Protein AF-A0A6M5Z3I3-F1 (afdb_monomer_lite)

Foldseek 3Di:
DADDLDDPDLLLLQVQLQLQVLQLDDQVCSQVSCQDCQWSNRRQKGWDFWWDDPFWTWTKIDRPPDLAIEIHIEDGNDFLLDPVVVVCCLVVQVLQLDWDFLPFPVVQLVRWIFRPVLVVVLVSLQPTAGPPPRHHPLRSCLVRHPLDQNSYEQEHAQCSLLNSLSVLRVSCRVRVVVVVHQLSSYQYAYYLYAFGTAPSSLASSCVRSVQNARYEAEPQALRNLPPALVSLVCVLVHDPPADHDDPVVNVSSVVSSVSCVVSVGHGDHRGPYDYDYDDADRPDHPSSRNSCRRDSVSSNVSSVTD

Secondary structure (DSSP, 8-state):
----SSS--HHHHHHHHHHHHHTTS-GGGHHHHHT-TTSTTTT--EEEEEEE-SS-EEEEEE-TT-S-EEEEE---SS-TTSHHHHHHHHHHGGGGGSEEE-SS-TTTSTT-EEEHHHHHHHHHHHT-B-TTT--BHHHHHHHH----TT-EEEEEETHHHHHHHHHHHHHIIIIITTTT--GGGEEEEEESPPP-EEHHHHHHHHHHTTT---EEEETT-SGGGTT-HHHHHHHHTTTTTSSPPPHHHHHHHHHHHHHHHHTT--EE-SS--EEEPP---TTS-HHHHHHHHH-HHHHHHHTT--

Structure (mmCIF, N/CA/C/O backbone):
data_AF-A0A6M5Z3I3-F1
#
_entry.id   AF-A0A6M5Z3I3-F1
#
loop_
_atom_site.group_PDB
_atom_site.id
_atom_site.type_symbol
_atom_site.label_atom_id
_atom_site.label_alt_id
_atom_site.label_comp_id
_atom_site.label_asym_id
_atom_site.label_entity_id
_atom_site.label_seq_id
_atom_site.pdbx_PDB_ins_code
_atom_site.Cartn_x
_atom_site.Cartn_y
_atom_site.Cartn_z
_atom_site.occupancy
_atom_site.B_iso_or_equiv
_atom_site.auth_seq_id
_atom_site.auth_comp_id
_atom_site.auth_asym_id
_atom_site.auth_atom_id
_atom_site.pdbx_PDB_model_num
ATOM 1 N N . MET A 1 1 ? -18.128 -13.547 5.418 1.00 63.28 1 MET A N 1
ATOM 2 C CA . MET A 1 1 ? -16.828 -14.179 5.745 1.00 63.28 1 MET A CA 1
ATOM 3 C C . MET A 1 1 ? -15.915 -13.080 6.276 1.00 63.28 1 MET A C 1
ATOM 5 O O . MET A 1 1 ? -16.314 -11.927 6.205 1.00 63.28 1 MET A O 1
ATOM 9 N N . LYS A 1 2 ? -14.780 -13.404 6.899 1.00 75.38 2 LYS A N 1
ATOM 10 C CA . LYS A 1 2 ? -13.860 -12.398 7.453 1.00 75.38 2 LYS A CA 1
ATOM 11 C C . LYS A 1 2 ? -12.423 -12.746 7.086 1.00 75.38 2 LYS A C 1
ATOM 13 O O . LYS A 1 2 ? -12.114 -13.935 6.975 1.00 75.38 2 LYS A O 1
ATOM 18 N N . PHE A 1 3 ? -11.574 -11.733 6.940 1.00 77.44 3 PHE A N 1
ATOM 19 C CA . PHE A 1 3 ? -10.128 -11.912 6.843 1.00 77.44 3 PHE A CA 1
ATOM 20 C C . PHE A 1 3 ? -9.648 -12.670 8.085 1.00 77.44 3 PHE A C 1
ATOM 22 O O . PHE A 1 3 ? -10.075 -12.364 9.203 1.00 77.44 3 PHE A O 1
ATOM 29 N N . GLN A 1 4 ? -8.820 -13.691 7.881 1.00 70.62 4 GLN A N 1
ATOM 30 C CA . GLN A 1 4 ? -8.263 -14.504 8.960 1.00 70.62 4 GLN A CA 1
ATOM 31 C C . GLN A 1 4 ? -6.821 -14.079 9.210 1.00 70.62 4 GLN A C 1
ATOM 33 O O . GLN A 1 4 ? -6.091 -13.794 8.268 1.00 70.62 4 GLN A O 1
ATOM 38 N N . ALA A 1 5 ? -6.407 -14.079 10.476 1.00 57.50 5 ALA A N 1
ATOM 39 C CA . ALA A 1 5 ? -5.035 -13.758 10.863 1.00 57.50 5 ALA A CA 1
ATOM 40 C C . ALA A 1 5 ? -4.025 -14.862 10.489 1.00 57.50 5 ALA A C 1
ATOM 42 O O . ALA A 1 5 ? -2.825 -14.631 10.552 1.00 57.50 5 ALA A O 1
ATOM 43 N N . VAL A 1 6 ? -4.494 -16.057 10.103 1.00 54.41 6 VAL A N 1
ATOM 44 C CA . VAL A 1 6 ? -3.646 -17.214 9.787 1.00 54.41 6 VAL A CA 1
ATOM 45 C C . VAL A 1 6 ? -4.020 -17.782 8.421 1.00 54.41 6 VAL A C 1
ATOM 47 O O . VAL A 1 6 ? -5.180 -18.119 8.184 1.00 54.41 6 VAL A O 1
ATOM 50 N N . GLY A 1 7 ? -3.010 -17.928 7.559 1.00 54.56 7 GLY A N 1
ATOM 51 C CA . GLY A 1 7 ? -3.129 -18.481 6.210 1.00 54.56 7 GLY A CA 1
ATOM 52 C C . GLY A 1 7 ? -3.545 -17.441 5.169 1.00 54.56 7 GLY A C 1
ATOM 53 O O . GLY A 1 7 ? -4.571 -16.776 5.304 1.00 54.56 7 GLY A O 1
ATOM 54 N N . ALA A 1 8 ? -2.763 -17.320 4.095 1.00 58.47 8 ALA A N 1
ATOM 55 C CA . ALA A 1 8 ? -3.119 -16.548 2.906 1.00 58.47 8 ALA A CA 1
ATOM 56 C C . ALA A 1 8 ? -4.169 -17.308 2.078 1.00 58.47 8 ALA A C 1
ATOM 58 O O . ALA A 1 8 ? -3.879 -17.822 1.003 1.00 58.47 8 ALA A O 1
ATOM 59 N N . GLY A 1 9 ? -5.374 -17.458 2.628 1.00 68.19 9 GLY A N 1
ATOM 60 C CA . GLY A 1 9 ? -6.482 -18.082 1.911 1.00 68.19 9 GLY A CA 1
ATOM 61 C C . GLY A 1 9 ? -6.994 -17.195 0.776 1.00 68.19 9 GLY A C 1
ATOM 62 O O . GLY A 1 9 ? -6.858 -15.969 0.831 1.00 68.19 9 GLY A O 1
ATOM 63 N N . ASP A 1 10 ? -7.654 -17.816 -0.201 1.00 81.00 10 ASP A N 1
ATOM 64 C CA . ASP A 1 10 ? -8.228 -17.154 -1.382 1.00 81.00 10 ASP A CA 1
ATOM 65 C C . ASP A 1 10 ? -9.082 -15.930 -1.018 1.00 81.00 10 ASP A C 1
ATOM 67 O O . ASP A 1 10 ? -9.013 -14.910 -1.692 1.00 81.00 10 ASP A O 1
ATOM 71 N N . TYR A 1 11 ? -9.800 -15.968 0.113 1.00 89.19 11 TYR A N 1
ATOM 72 C CA . TYR A 1 11 ? -10.598 -14.835 0.595 1.00 89.19 11 TYR A CA 1
ATOM 73 C C . TYR A 1 11 ? -9.768 -13.566 0.836 1.00 89.19 11 TYR A C 1
ATOM 75 O O . TYR A 1 11 ? -10.186 -12.480 0.439 1.00 89.19 11 TYR A O 1
ATOM 83 N N . THR A 1 12 ? -8.607 -13.680 1.492 1.00 92.31 12 THR A N 1
ATOM 84 C CA . THR A 1 12 ? -7.765 -12.517 1.820 1.00 92.31 12 THR A CA 1
ATOM 85 C C . THR A 1 12 ? -7.241 -11.864 0.549 1.00 92.31 12 THR A C 1
ATOM 87 O O . THR A 1 12 ? -7.288 -10.642 0.434 1.00 92.31 12 THR A O 1
ATOM 90 N N . LYS A 1 13 ? -6.806 -12.674 -0.422 1.00 93.88 13 LYS A N 1
ATOM 91 C CA . LYS A 1 13 ? -6.345 -12.186 -1.723 1.00 93.88 13 LYS A CA 1
ATOM 92 C C . LYS A 1 13 ? -7.493 -11.570 -2.523 1.00 93.88 13 LYS A C 1
ATOM 94 O O . LYS A 1 13 ? -7.413 -10.408 -2.904 1.00 93.88 13 LYS A O 1
ATOM 99 N N . GLN A 1 14 ? -8.593 -12.303 -2.696 1.00 95.12 14 GLN A N 1
ATOM 100 C CA . GLN A 1 14 ? -9.730 -11.878 -3.512 1.00 95.12 14 GLN A CA 1
ATOM 101 C C . GLN A 1 14 ? -10.412 -10.627 -2.958 1.00 95.12 14 GLN A C 1
ATOM 103 O O . GLN A 1 14 ? -10.531 -9.618 -3.653 1.00 95.12 14 GLN A O 1
ATOM 108 N N . VAL A 1 15 ? -10.849 -10.664 -1.696 1.00 95.94 15 VAL A N 1
ATOM 109 C CA . VAL A 1 15 ? -11.576 -9.543 -1.086 1.00 95.94 15 VAL A CA 1
ATOM 110 C C . VAL A 1 15 ? -10.632 -8.397 -0.752 1.00 95.94 15 VAL A C 1
ATOM 112 O O . VAL A 1 15 ? -11.003 -7.245 -0.954 1.00 95.94 15 VAL A O 1
ATOM 115 N N . GLY A 1 16 ? -9.413 -8.685 -0.286 1.00 96.44 16 GLY A N 1
ATOM 116 C CA . GLY A 1 16 ? -8.412 -7.654 -0.003 1.00 96.44 16 GLY A CA 1
ATOM 117 C C . GLY A 1 16 ? -8.076 -6.851 -1.251 1.00 96.44 16 GLY A C 1
ATOM 118 O O . GLY A 1 16 ? -8.206 -5.629 -1.230 1.00 96.44 16 GLY A O 1
ATOM 119 N N . MET A 1 17 ? -7.752 -7.534 -2.353 1.00 97.25 17 MET A N 1
ATOM 120 C CA . MET A 1 17 ? -7.420 -6.866 -3.609 1.00 97.25 17 MET A CA 1
ATOM 121 C C . MET A 1 17 ? -8.627 -6.125 -4.187 1.00 97.25 17 MET A C 1
ATOM 123 O O . MET A 1 17 ? -8.487 -4.987 -4.617 1.00 97.25 17 MET A O 1
ATOM 127 N N . THR A 1 18 ? -9.831 -6.709 -4.124 1.00 97.69 18 THR A N 1
ATOM 128 C CA . THR A 1 18 ? -11.071 -6.024 -4.538 1.00 97.69 18 THR A CA 1
ATOM 129 C C . THR A 1 18 ? -11.258 -4.713 -3.778 1.00 97.69 18 THR A C 1
ATOM 131 O O . THR A 1 18 ? -11.496 -3.671 -4.382 1.00 97.69 18 THR A O 1
ATOM 134 N N . LEU A 1 19 ? -11.139 -4.730 -2.447 1.00 98.00 19 LEU A N 1
ATOM 135 C CA . LEU A 1 19 ? -11.320 -3.530 -1.630 1.00 98.00 19 LEU A CA 1
ATOM 136 C C . LEU A 1 19 ? -10.199 -2.506 -1.869 1.00 98.00 19 LEU A C 1
ATOM 138 O O . LEU A 1 19 ? -10.484 -1.310 -1.961 1.00 98.00 19 LEU A O 1
ATOM 142 N N . ALA A 1 20 ? -8.953 -2.954 -2.033 1.00 98.00 20 ALA A N 1
ATOM 143 C CA . ALA A 1 20 ? -7.846 -2.089 -2.429 1.00 98.00 20 ALA A CA 1
ATOM 144 C C . ALA A 1 20 ? -8.099 -1.438 -3.801 1.00 98.00 20 ALA A C 1
ATOM 146 O O . ALA A 1 20 ? -7.897 -0.236 -3.956 1.00 98.00 20 ALA A O 1
ATOM 147 N N . TYR A 1 21 ? -8.616 -2.191 -4.774 1.00 96.81 21 TYR A N 1
ATOM 148 C CA . TYR A 1 21 ? -8.899 -1.689 -6.117 1.00 96.81 21 TYR A CA 1
ATOM 149 C C . TYR A 1 21 ? -10.096 -0.724 -6.152 1.00 96.81 21 TYR A C 1
ATOM 151 O O . TYR A 1 21 ? -10.055 0.300 -6.829 1.00 96.81 21 TYR A O 1
ATOM 159 N N . ILE A 1 22 ? -11.128 -0.950 -5.330 1.00 97.56 22 ILE A N 1
ATOM 160 C CA . ILE A 1 22 ? -12.241 0.002 -5.162 1.00 97.56 22 ILE A CA 1
ATOM 161 C C . ILE A 1 22 ? -11.748 1.381 -4.693 1.00 97.56 22 ILE A C 1
ATOM 163 O O . ILE A 1 22 ? -12.390 2.386 -4.997 1.00 97.56 22 ILE A O 1
ATOM 167 N N . ALA A 1 23 ? -10.601 1.470 -4.007 1.00 97.25 23 ALA A N 1
ATOM 168 C CA . ALA A 1 23 ? -10.041 2.753 -3.583 1.00 97.25 23 ALA A CA 1
ATOM 169 C C . ALA A 1 23 ? -9.618 3.650 -4.761 1.00 97.25 23 ALA A C 1
ATOM 171 O O . ALA A 1 23 ? -9.475 4.852 -4.557 1.00 97.25 23 ALA A O 1
ATOM 172 N N . TYR A 1 24 ? -9.459 3.107 -5.974 1.00 95.56 24 TYR A N 1
ATOM 173 C CA . TYR A 1 24 ? -9.209 3.878 -7.200 1.00 95.56 24 TYR A CA 1
ATOM 174 C C . TYR A 1 24 ? -10.470 4.496 -7.804 1.00 95.56 24 TYR A C 1
ATOM 176 O O . TYR A 1 24 ? -10.366 5.397 -8.633 1.00 95.56 24 TYR A O 1
ATOM 184 N N . ALA A 1 25 ? -11.661 4.047 -7.399 1.00 95.62 25 ALA A N 1
ATOM 185 C CA . ALA A 1 25 ? -12.897 4.630 -7.889 1.00 95.62 25 ALA A CA 1
ATOM 186 C C . ALA A 1 25 ? -13.028 6.088 -7.437 1.00 95.62 25 ALA A C 1
ATOM 188 O O . ALA A 1 25 ? -12.623 6.460 -6.335 1.00 95.62 25 ALA A O 1
ATOM 189 N N . GLU A 1 26 ? -13.683 6.898 -8.265 1.00 95.38 26 GLU A N 1
ATOM 190 C CA . GLU A 1 26 ? -14.124 8.231 -7.863 1.00 95.38 26 GLU A CA 1
ATOM 191 C C . GLU A 1 26 ? -14.880 8.186 -6.517 1.00 95.38 26 GLU A C 1
ATOM 193 O O . GLU A 1 26 ? -15.692 7.268 -6.319 1.00 95.38 26 GLU A O 1
ATOM 198 N N . PRO A 1 27 ? -14.690 9.171 -5.615 1.00 95.88 27 PRO A N 1
ATOM 199 C CA . PRO A 1 27 ? -15.263 9.168 -4.266 1.00 95.88 27 PRO A CA 1
ATOM 200 C C . PRO A 1 27 ? -16.761 8.820 -4.224 1.00 95.88 27 PRO A C 1
ATOM 202 O O . PRO A 1 27 ? -17.212 7.997 -3.424 1.00 95.88 27 PRO A O 1
ATOM 205 N N . GLN A 1 28 ? -17.543 9.410 -5.133 1.00 95.88 28 GLN A N 1
ATOM 206 C CA . GLN A 1 28 ? -18.990 9.211 -5.254 1.00 95.88 28 GLN A CA 1
ATOM 207 C C . GLN A 1 28 ? -19.395 7.790 -5.677 1.00 95.88 28 GLN A C 1
ATOM 209 O O . GLN A 1 28 ? -20.519 7.368 -5.405 1.00 95.88 28 GLN A O 1
ATOM 214 N N . ASN A 1 29 ? -18.495 7.045 -6.321 1.00 97.56 29 ASN A N 1
ATOM 215 C CA . ASN A 1 29 ? -18.760 5.706 -6.841 1.00 97.56 29 ASN A CA 1
ATOM 216 C C . ASN A 1 29 ? -18.402 4.602 -5.838 1.00 97.56 29 ASN A C 1
ATOM 218 O O . ASN A 1 29 ? -18.933 3.498 -5.957 1.00 97.56 29 ASN A O 1
ATOM 222 N N . ILE A 1 30 ? -17.578 4.882 -4.820 1.00 97.88 30 ILE A N 1
ATOM 223 C CA . ILE A 1 30 ? -17.167 3.894 -3.805 1.00 97.88 30 ILE A CA 1
ATOM 224 C C . ILE A 1 30 ? -18.370 3.154 -3.180 1.00 97.88 30 ILE A C 1
ATOM 226 O O . ILE A 1 30 ? -18.338 1.923 -3.135 1.00 97.88 30 ILE A O 1
ATOM 230 N N . PRO A 1 31 ? -19.470 3.809 -2.744 1.00 97.62 31 PRO A N 1
ATOM 231 C CA . PRO A 1 31 ? -20.619 3.091 -2.180 1.00 97.62 31 PRO A CA 1
ATOM 232 C C . PRO A 1 31 ? -21.282 2.115 -3.162 1.00 97.62 31 PRO A C 1
ATOM 234 O O . PRO A 1 31 ? -21.729 1.039 -2.759 1.00 97.62 31 PRO A O 1
ATOM 237 N N . VAL A 1 32 ? -21.345 2.481 -4.446 1.00 97.31 32 VAL A N 1
ATOM 238 C CA . VAL A 1 32 ? -21.908 1.627 -5.503 1.00 97.31 32 VAL A CA 1
ATOM 239 C C . VAL A 1 32 ? -21.009 0.412 -5.711 1.00 97.31 32 VAL A C 1
ATOM 241 O O . VAL A 1 32 ? -21.499 -0.712 -5.684 1.00 97.31 32 VAL A O 1
ATOM 244 N N . GLN A 1 33 ? -19.695 0.620 -5.802 1.00 97.25 33 GLN A N 1
ATOM 245 C CA . GLN A 1 33 ? -18.715 -0.457 -5.961 1.00 97.25 33 GLN A CA 1
ATOM 246 C C . GLN A 1 33 ? -18.733 -1.430 -4.764 1.00 97.25 33 GLN A C 1
ATOM 248 O O . GLN A 1 33 ? -18.805 -2.641 -4.949 1.00 97.25 33 GLN A O 1
ATOM 253 N N . LEU A 1 34 ? -18.778 -0.924 -3.523 1.00 97.75 34 LEU A N 1
ATOM 254 C CA . LEU A 1 34 ? -18.851 -1.755 -2.306 1.00 97.75 34 LEU A CA 1
ATOM 255 C C . LEU A 1 34 ? -20.139 -2.590 -2.200 1.00 97.75 34 LEU A C 1
ATOM 257 O O . LEU A 1 34 ? -20.161 -3.616 -1.515 1.00 97.75 34 LEU A O 1
ATOM 261 N N . SER A 1 35 ? -21.220 -2.138 -2.840 1.00 96.25 35 SER A N 1
ATOM 262 C CA . SER A 1 35 ? -22.516 -2.827 -2.854 1.00 96.25 35 SER A CA 1
ATOM 263 C C . SER A 1 35 ? -22.728 -3.701 -4.090 1.00 96.25 35 SER A C 1
ATOM 265 O O . SER A 1 35 ? -23.762 -4.365 -4.185 1.00 96.25 35 SER A O 1
ATOM 267 N N . TYR A 1 36 ? -21.755 -3.760 -5.003 1.00 96.44 36 TYR A N 1
ATOM 268 C CA . TYR A 1 36 ? -21.863 -4.559 -6.213 1.00 96.44 36 TYR A CA 1
ATOM 269 C C . TYR A 1 36 ? -21.775 -6.062 -5.881 1.00 96.44 36 TYR A C 1
ATOM 271 O O . TYR A 1 36 ? -20.764 -6.520 -5.342 1.00 96.44 36 TYR A O 1
ATOM 279 N N . PRO A 1 37 ? -22.828 -6.857 -6.165 1.00 94.62 37 PRO A N 1
ATOM 280 C CA . PRO A 1 37 ? -22.934 -8.234 -5.679 1.00 94.62 37 PRO A CA 1
ATOM 281 C C . PRO A 1 37 ? -22.008 -9.216 -6.400 1.00 94.62 37 PRO A C 1
ATOM 283 O O . PRO A 1 37 ? -21.831 -10.331 -5.916 1.00 94.62 37 PRO A O 1
ATOM 286 N N . HIS A 1 38 ? -21.453 -8.826 -7.549 1.00 93.19 38 HIS A N 1
ATOM 287 C CA . HIS A 1 38 ? -20.623 -9.706 -8.366 1.00 93.19 38 HIS A CA 1
ATOM 288 C C . HIS A 1 38 ? -19.141 -9.653 -8.024 1.00 93.19 38 HIS A C 1
ATOM 290 O O . HIS A 1 38 ? -18.449 -10.576 -8.417 1.00 93.19 38 HIS A O 1
ATOM 296 N N . TYR A 1 39 ? -18.673 -8.653 -7.273 1.00 94.56 39 TYR A N 1
ATOM 297 C CA . TYR A 1 39 ? -17.303 -8.643 -6.762 1.00 94.56 39 TYR A CA 1
ATOM 298 C C . TYR A 1 39 ? -17.099 -9.682 -5.662 1.00 94.56 39 TYR A C 1
ATOM 300 O O . TYR A 1 39 ? -18.053 -10.099 -5.003 1.00 94.56 39 TYR A O 1
ATOM 308 N N . ALA A 1 40 ? -15.841 -10.029 -5.375 1.00 91.88 40 ALA A N 1
ATOM 309 C CA . ALA A 1 40 ? -15.498 -10.993 -4.324 1.00 91.88 40 ALA A CA 1
ATOM 310 C C . ALA A 1 40 ? -16.060 -10.632 -2.930 1.00 91.88 40 ALA A C 1
ATOM 312 O O . ALA A 1 40 ? -16.315 -11.511 -2.108 1.00 91.88 40 ALA A O 1
ATOM 313 N N . GLY A 1 41 ? -16.310 -9.344 -2.659 1.00 87.19 41 GLY A N 1
ATOM 314 C CA . GLY A 1 41 ? -16.966 -8.876 -1.430 1.00 87.19 41 GLY A CA 1
ATOM 315 C C . GLY A 1 41 ? -18.481 -9.142 -1.357 1.00 87.19 41 GLY A C 1
ATOM 316 O O . GLY A 1 41 ? -19.100 -8.851 -0.330 1.00 87.19 41 GLY A O 1
ATOM 317 N N . GLY A 1 42 ? -19.100 -9.647 -2.430 1.00 90.81 42 GLY A N 1
ATOM 318 C CA . GLY A 1 42 ? -20.513 -10.033 -2.502 1.00 90.81 42 GLY A CA 1
ATOM 319 C C . GLY A 1 42 ? -21.505 -8.901 -2.219 1.00 90.81 42 GLY A C 1
ATOM 320 O O . GLY A 1 42 ? -22.603 -9.155 -1.724 1.00 90.81 42 GLY A O 1
ATOM 321 N N . GLY A 1 43 ? -21.111 -7.642 -2.435 1.00 92.00 43 GLY A N 1
ATOM 322 C CA . GLY A 1 43 ? -21.923 -6.466 -2.109 1.00 92.00 43 GLY A CA 1
ATOM 323 C C . GLY A 1 43 ? -22.206 -6.277 -0.611 1.00 92.00 43 GLY A C 1
ATOM 324 O O . GLY A 1 43 ? -23.160 -5.584 -0.236 1.00 92.00 43 GLY A O 1
ATOM 325 N N . ALA A 1 44 ? -21.428 -6.915 0.270 1.00 93.56 44 ALA A N 1
ATOM 326 C CA . ALA A 1 44 ? -21.698 -6.956 1.707 1.00 93.56 44 ALA A CA 1
ATOM 327 C C . ALA A 1 44 ? -21.165 -5.733 2.476 1.00 93.56 44 ALA A C 1
ATOM 329 O O . ALA A 1 44 ? -21.630 -5.449 3.582 1.00 93.56 44 ALA A O 1
ATOM 330 N N . TYR A 1 45 ? -20.214 -4.996 1.902 1.00 96.88 45 TYR A N 1
ATOM 331 C CA . TYR A 1 45 ? -19.526 -3.899 2.576 1.00 96.88 45 TYR A CA 1
ATOM 332 C C . TYR A 1 45 ? -20.298 -2.580 2.460 1.00 96.88 45 TYR A C 1
ATOM 334 O O . TYR A 1 45 ? -20.999 -2.308 1.483 1.00 96.88 45 TYR A O 1
ATOM 342 N N . ARG A 1 46 ? -20.209 -1.744 3.495 1.00 97.31 46 ARG A N 1
ATOM 343 C CA . ARG A 1 46 ? -20.821 -0.410 3.540 1.00 97.31 46 ARG A CA 1
ATOM 344 C C . ARG A 1 46 ? -19.768 0.626 3.888 1.00 97.31 46 ARG A C 1
ATOM 346 O O . ARG A 1 46 ? -18.990 0.411 4.814 1.00 97.31 46 ARG A O 1
ATOM 353 N N . LEU A 1 47 ? -19.778 1.748 3.171 1.00 98.25 47 LEU A N 1
ATOM 354 C CA . LEU A 1 47 ? -18.915 2.895 3.444 1.00 98.25 47 LEU A CA 1
ATOM 355 C C . LEU A 1 47 ? -19.284 3.540 4.787 1.00 98.25 47 LEU A C 1
ATOM 357 O O . LEU A 1 47 ? -20.452 3.855 5.034 1.00 98.25 47 LEU A O 1
ATOM 361 N N . ARG A 1 48 ? -18.291 3.770 5.646 1.00 98.12 48 ARG A N 1
ATOM 362 C CA . ARG A 1 48 ? -18.479 4.340 6.988 1.00 98.12 48 ARG A CA 1
ATOM 363 C C . ARG A 1 48 ? -17.650 5.595 7.235 1.00 98.12 48 ARG A C 1
ATOM 365 O O . ARG A 1 48 ? -18.127 6.454 7.964 1.00 98.12 48 ARG A O 1
ATOM 372 N N . TRP A 1 49 ? -16.526 5.742 6.547 1.00 98.56 49 TRP A N 1
ATOM 373 C CA . TRP A 1 49 ? -15.675 6.931 6.566 1.00 98.56 49 TRP A CA 1
ATOM 374 C C . TRP A 1 49 ? -15.036 7.098 5.184 1.00 98.56 49 TRP A C 1
ATOM 376 O O . TRP A 1 49 ? -14.711 6.093 4.549 1.00 98.56 49 TRP A O 1
ATOM 386 N N . LEU A 1 50 ? -14.893 8.325 4.698 1.00 98.50 50 LEU A N 1
ATOM 387 C CA . LEU A 1 50 ? -14.247 8.641 3.424 1.00 98.50 50 LEU A CA 1
ATOM 388 C C . LEU A 1 50 ? -13.505 9.961 3.547 1.00 98.50 50 LEU A C 1
ATOM 390 O O . LEU A 1 50 ? -14.141 10.995 3.740 1.00 98.50 50 LEU A O 1
ATOM 394 N N . GLY A 1 51 ? -12.196 9.921 3.352 1.00 97.94 51 GLY A N 1
ATOM 395 C CA . GLY A 1 51 ? -11.348 11.094 3.278 1.00 97.94 51 GLY A CA 1
ATOM 396 C C . GLY A 1 51 ? -10.668 11.193 1.913 1.00 97.94 51 GLY A C 1
ATOM 397 O O . GLY A 1 51 ? -10.304 10.184 1.302 1.00 97.94 51 GLY A O 1
ATOM 398 N N . VAL A 1 52 ? -10.527 12.424 1.4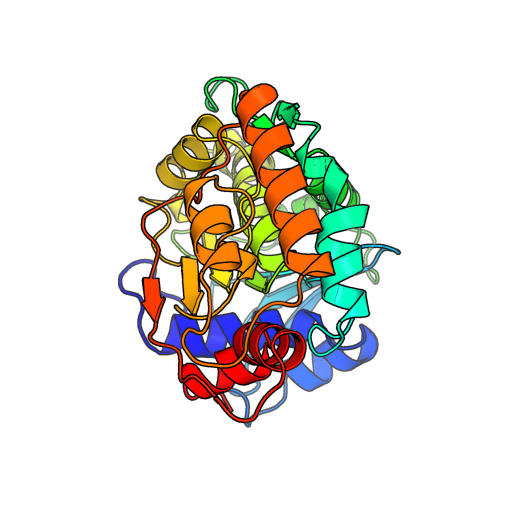28 1.00 96.12 52 VAL A N 1
ATOM 399 C CA . VAL A 1 52 ? -9.942 12.734 0.120 1.00 96.12 52 VAL A CA 1
ATOM 400 C C . VAL A 1 52 ? -9.121 14.011 0.244 1.00 96.12 52 VAL A C 1
ATOM 402 O O . VAL A 1 52 ? -9.602 15.011 0.776 1.00 96.12 52 VAL A O 1
ATOM 405 N N . THR A 1 53 ? -7.898 13.982 -0.266 1.00 91.62 53 THR A N 1
ATOM 406 C CA . THR A 1 53 ? -7.004 15.137 -0.414 1.00 91.62 53 THR A CA 1
ATOM 407 C C . THR A 1 53 ? -6.594 15.248 -1.886 1.00 91.62 53 THR A C 1
ATOM 409 O O . THR A 1 53 ? -7.048 14.479 -2.735 1.00 91.62 53 THR A O 1
ATOM 412 N N . ALA A 1 54 ? -5.736 16.214 -2.222 1.00 85.12 54 ALA A N 1
ATOM 413 C CA . ALA A 1 54 ? -5.189 16.303 -3.575 1.00 85.12 54 ALA A CA 1
ATOM 414 C C . ALA A 1 54 ? -4.302 15.091 -3.931 1.00 85.12 54 ALA A C 1
ATOM 416 O O . ALA A 1 54 ? -4.253 14.698 -5.094 1.00 85.12 54 ALA A O 1
ATOM 417 N N . GLY A 1 55 ? -3.619 14.502 -2.940 1.00 83.19 55 GLY A N 1
ATOM 418 C CA . GLY A 1 55 ? -2.686 13.389 -3.142 1.00 83.19 55 GLY A CA 1
ATOM 419 C C . GLY A 1 55 ? -3.298 12.012 -2.886 1.00 83.19 55 GLY A C 1
ATOM 420 O O . GLY A 1 55 ? -3.061 11.075 -3.649 1.00 83.19 55 GLY A O 1
ATOM 421 N N . ASN A 1 56 ? -4.131 11.878 -1.852 1.00 92.00 56 ASN A N 1
ATOM 422 C CA . ASN A 1 56 ? -4.567 10.584 -1.336 1.00 92.00 56 ASN A CA 1
ATOM 423 C C . ASN A 1 56 ? -6.088 10.461 -1.226 1.00 92.00 56 ASN A C 1
ATOM 425 O O . ASN A 1 56 ? -6.830 11.429 -1.066 1.00 92.00 56 ASN A O 1
ATOM 429 N N . GLN A 1 57 ? -6.548 9.214 -1.271 1.00 96.88 57 GLN A N 1
ATOM 430 C CA . GLN A 1 57 ? -7.928 8.841 -1.004 1.00 96.88 57 GLN A CA 1
ATOM 431 C C . GLN A 1 57 ? -7.936 7.611 -0.104 1.00 96.88 57 GLN A C 1
ATOM 433 O O . GLN A 1 57 ? -7.281 6.609 -0.400 1.00 96.88 57 GLN A O 1
ATOM 438 N N . VAL A 1 58 ? -8.694 7.694 0.986 1.00 98.44 58 VAL A N 1
ATOM 439 C CA . VAL A 1 58 ? -8.829 6.616 1.962 1.00 98.44 58 VAL A CA 1
ATOM 440 C C . VAL A 1 58 ? -10.297 6.439 2.295 1.00 98.44 58 VAL A C 1
ATOM 442 O O . VAL A 1 58 ? -11.020 7.407 2.530 1.00 98.44 58 VAL A O 1
ATOM 445 N N . TYR A 1 59 ? -10.750 5.194 2.361 1.00 98.69 59 TYR A N 1
ATOM 446 C CA . TYR A 1 59 ? -12.082 4.892 2.859 1.00 98.69 59 TYR A CA 1
ATOM 447 C C . TYR A 1 59 ? -12.040 3.822 3.942 1.00 98.69 59 TYR A C 1
ATOM 449 O O . TYR A 1 59 ? -11.175 2.948 3.951 1.00 98.69 59 TYR A O 1
ATOM 457 N N . VAL A 1 60 ? -13.014 3.879 4.849 1.00 98.75 60 VAL A N 1
ATOM 458 C CA . VAL A 1 60 ? -13.271 2.818 5.821 1.00 98.75 60 VAL A CA 1
ATOM 459 C C . VAL A 1 60 ? -14.618 2.192 5.530 1.00 98.75 60 VAL A C 1
ATOM 461 O O . VAL A 1 60 ? -15.635 2.885 5.409 1.00 98.75 60 VAL A O 1
ATOM 464 N N . CYS A 1 61 ? -14.640 0.868 5.437 1.00 98.25 61 CYS A N 1
ATOM 465 C CA . CYS A 1 61 ? -15.856 0.099 5.242 1.00 98.25 61 CYS A CA 1
ATOM 466 C C . CYS A 1 61 ? -15.988 -1.034 6.263 1.00 98.25 61 CYS A C 1
ATOM 468 O O . CYS A 1 61 ? -15.035 -1.417 6.941 1.00 98.25 61 CYS A O 1
ATOM 470 N N . GLN A 1 62 ? -17.205 -1.555 6.380 1.00 96.62 62 GLN A N 1
ATOM 471 C CA . GLN A 1 62 ? -17.525 -2.673 7.262 1.00 96.62 62 GLN A CA 1
ATOM 472 C C . GLN A 1 62 ? -18.625 -3.525 6.631 1.00 96.62 62 GLN A C 1
ATOM 474 O O . GLN A 1 62 ? -19.545 -2.984 6.010 1.00 96.62 62 GLN A O 1
ATOM 479 N N . GLN A 1 63 ? -18.576 -4.838 6.845 1.00 93.50 63 GLN A N 1
ATOM 480 C CA . GLN A 1 63 ? -19.740 -5.697 6.648 1.00 93.50 63 GLN A CA 1
ATOM 481 C C . GLN A 1 63 ? -20.659 -5.611 7.888 1.00 93.50 63 GLN A C 1
ATOM 483 O O . GLN A 1 63 ? -20.204 -5.901 8.997 1.00 93.50 63 GLN A O 1
ATOM 488 N N . PRO A 1 64 ? -21.952 -5.255 7.747 1.00 90.25 64 PRO A N 1
ATOM 489 C CA . PRO A 1 64 ? -22.879 -5.229 8.877 1.00 90.25 64 PRO A CA 1
ATOM 490 C C . PRO A 1 64 ? -22.949 -6.580 9.604 1.00 90.25 64 PRO A C 1
ATOM 492 O O . PRO A 1 64 ? -23.085 -7.628 8.973 1.00 90.25 64 PRO A O 1
ATOM 495 N N . GLY A 1 65 ? -22.864 -6.550 10.935 1.00 87.62 65 GLY A N 1
ATOM 496 C CA . GLY A 1 65 ? -22.895 -7.752 11.777 1.00 87.62 65 GLY A CA 1
ATOM 497 C C . GLY A 1 65 ? -21.572 -8.523 11.862 1.00 87.62 65 GLY A C 1
ATOM 498 O O . GLY A 1 65 ? -21.515 -9.528 12.566 1.00 87.62 65 GLY A O 1
ATOM 499 N N . VAL A 1 66 ? -20.511 -8.061 11.193 1.00 89.19 66 VAL A N 1
ATOM 500 C CA . VAL A 1 66 ? -19.155 -8.611 11.319 1.00 89.19 66 VAL A CA 1
ATOM 501 C C . VAL A 1 66 ? -18.277 -7.596 12.049 1.00 89.19 66 VAL A C 1
ATOM 503 O O . VAL A 1 66 ? -18.165 -6.444 11.629 1.00 89.19 66 VAL A O 1
ATOM 506 N N . ASP A 1 67 ? -17.636 -8.024 13.138 1.00 89.69 67 ASP A N 1
ATOM 507 C CA . ASP A 1 67 ? -16.651 -7.219 13.876 1.00 89.69 67 ASP A CA 1
ATOM 508 C C . ASP A 1 67 ? -15.302 -7.202 13.137 1.00 89.69 67 ASP A C 1
ATOM 510 O O . ASP A 1 67 ? -14.305 -7.763 13.588 1.00 89.69 67 ASP A O 1
ATOM 514 N N . GLN A 1 68 ? -15.318 -6.656 11.920 1.00 93.88 68 GLN A N 1
ATOM 515 C CA . GLN A 1 68 ? -14.138 -6.440 11.099 1.00 93.88 68 GLN A CA 1
ATOM 516 C C . GLN A 1 68 ? -14.336 -5.228 10.191 1.00 93.88 68 GLN A C 1
ATOM 518 O O . GLN A 1 68 ? -15.286 -5.154 9.405 1.00 93.88 68 GLN A O 1
ATOM 523 N N . TRP A 1 69 ? -13.407 -4.295 10.309 1.00 97.88 69 TRP A N 1
ATOM 524 C CA . TRP A 1 69 ? -13.342 -3.041 9.582 1.00 97.88 69 TRP A CA 1
ATOM 525 C C . TRP A 1 69 ? -12.190 -3.088 8.592 1.00 97.88 69 TRP A C 1
ATOM 527 O O . TRP A 1 69 ? -11.185 -3.749 8.843 1.00 97.88 69 TRP A O 1
ATOM 537 N N . VAL A 1 70 ? -12.330 -2.387 7.473 1.00 98.56 70 VAL A N 1
ATOM 538 C CA . VAL A 1 70 ? -11.282 -2.303 6.452 1.00 98.56 70 VAL A CA 1
ATOM 539 C C . VAL A 1 70 ? -11.005 -0.842 6.154 1.00 98.56 70 VAL A C 1
ATOM 541 O O . VAL A 1 70 ? -11.917 -0.129 5.741 1.00 98.56 70 VAL A O 1
ATOM 544 N N . VAL A 1 71 ? -9.759 -0.423 6.356 1.00 98.81 71 VAL A N 1
ATOM 545 C CA . VAL A 1 71 ? -9.191 0.838 5.874 1.00 98.81 71 VAL A CA 1
ATOM 546 C C . VAL A 1 71 ? -8.519 0.532 4.543 1.00 98.81 71 VAL A C 1
ATOM 548 O O . VAL A 1 71 ? -7.571 -0.249 4.509 1.00 98.81 71 VAL A O 1
ATOM 551 N N . ALA A 1 72 ? -9.013 1.110 3.455 1.00 98.75 72 ALA A N 1
ATOM 552 C CA . ALA A 1 72 ? -8.465 0.918 2.119 1.00 98.75 72 ALA A CA 1
ATOM 553 C C . ALA A 1 72 ? -7.887 2.233 1.592 1.00 98.75 72 ALA A C 1
ATOM 555 O O . ALA A 1 72 ? -8.556 3.270 1.624 1.00 98.75 72 ALA A O 1
ATOM 556 N N . ILE A 1 73 ? -6.643 2.169 1.126 1.00 98.56 73 ILE A N 1
ATOM 557 C CA . ILE A 1 73 ? -5.842 3.314 0.692 1.00 98.56 73 ILE A CA 1
ATOM 558 C C . ILE A 1 73 ? -5.593 3.188 -0.810 1.00 98.56 73 ILE A C 1
ATOM 560 O O . ILE A 1 73 ? -5.126 2.151 -1.288 1.00 98.56 73 ILE A O 1
ATOM 564 N N . ARG A 1 74 ? -5.910 4.249 -1.555 1.00 95.94 74 ARG A N 1
ATOM 565 C CA . ARG A 1 74 ? -5.655 4.324 -2.997 1.00 95.94 74 ARG A CA 1
ATOM 566 C C . ARG A 1 74 ? -4.155 4.413 -3.278 1.00 95.94 74 ARG A C 1
ATOM 568 O O . ARG A 1 74 ? -3.434 5.086 -2.548 1.00 95.94 74 ARG A O 1
ATOM 575 N N . GLY A 1 75 ? -3.705 3.790 -4.366 1.00 86.94 75 GLY A N 1
ATOM 576 C CA . GLY A 1 75 ? -2.399 4.090 -4.951 1.00 86.94 75 GLY A CA 1
ATOM 577 C C . GLY A 1 75 ? -2.388 5.367 -5.800 1.00 86.94 75 GLY A C 1
ATOM 578 O O . GLY A 1 75 ? -3.230 6.258 -5.645 1.00 86.94 75 GLY A O 1
ATOM 579 N N . SER A 1 76 ? -1.420 5.450 -6.710 1.00 82.12 76 SER A N 1
ATOM 580 C CA . SER A 1 76 ? -1.277 6.567 -7.648 1.00 82.12 76 SER A CA 1
ATOM 581 C C . SER A 1 76 ? -2.505 6.698 -8.552 1.00 82.12 76 SER A C 1
ATOM 583 O O . SER A 1 76 ? -3.052 5.701 -9.009 1.00 82.12 76 SER A O 1
ATOM 585 N N . ALA A 1 77 ? -2.954 7.926 -8.823 1.00 73.44 77 ALA A N 1
ATOM 586 C CA . ALA A 1 77 ? -4.114 8.178 -9.689 1.00 73.44 77 ALA A CA 1
ATOM 587 C C . ALA A 1 77 ? -3.819 7.983 -11.193 1.00 73.44 77 ALA A C 1
ATOM 589 O O . ALA A 1 77 ? -4.717 8.111 -12.022 1.00 73.44 77 ALA A O 1
ATOM 590 N N . THR A 1 78 ? -2.561 7.725 -11.542 1.00 75.56 78 THR A N 1
ATOM 591 C CA . THR A 1 78 ? -2.057 7.590 -12.907 1.00 75.56 78 THR A CA 1
ATOM 592 C C . THR A 1 78 ? -2.031 6.128 -13.355 1.00 75.56 78 THR A C 1
ATOM 594 O O . THR A 1 78 ? -1.772 5.224 -12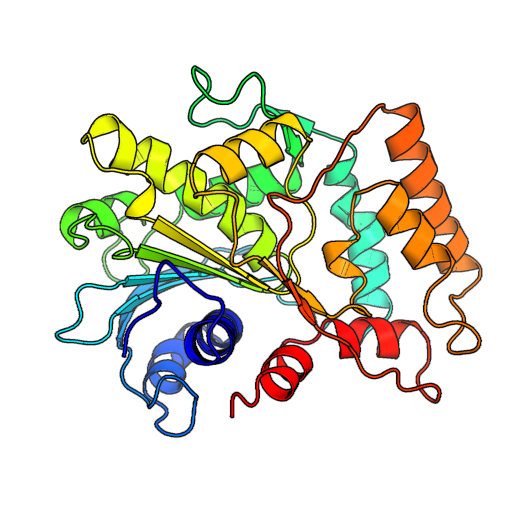.563 1.00 75.56 78 THR A O 1
ATOM 597 N N . ASP A 1 79 ? -2.323 5.904 -14.638 1.00 76.62 79 ASP A N 1
ATOM 598 C CA . ASP A 1 79 ? -2.381 4.573 -15.250 1.00 76.62 79 ASP A CA 1
ATOM 599 C C . ASP A 1 79 ? -0.964 3.982 -15.432 1.00 76.62 79 ASP A C 1
ATOM 601 O O . ASP A 1 79 ? -0.149 4.582 -16.153 1.00 76.62 79 ASP A O 1
ATOM 605 N N . PRO A 1 80 ? -0.661 2.808 -14.837 1.00 82.00 80 PRO A N 1
ATOM 606 C CA . PRO A 1 80 ? 0.656 2.186 -14.924 1.00 82.00 80 PRO A CA 1
ATOM 607 C C . PRO A 1 80 ? 0.998 1.623 -16.310 1.00 82.00 80 PRO A C 1
ATOM 609 O O . PRO A 1 80 ? 2.134 1.215 -16.540 1.00 82.00 80 PRO A O 1
ATOM 612 N N . LEU A 1 81 ? 0.060 1.606 -17.263 1.00 84.44 81 LEU A N 1
ATOM 613 C CA . LEU A 1 81 ? 0.281 1.088 -18.619 1.00 84.44 81 LEU A CA 1
ATOM 614 C C . LEU A 1 81 ? 1.093 2.027 -19.529 1.00 84.44 81 LEU A C 1
ATOM 616 O O . LEU A 1 81 ? 1.347 1.689 -20.690 1.00 84.44 81 LEU A O 1
ATOM 620 N N . THR A 1 82 ? 1.481 3.206 -19.039 1.00 83.62 82 THR A N 1
ATOM 621 C CA . THR A 1 82 ? 2.199 4.225 -19.815 1.00 83.62 82 THR A CA 1
ATOM 622 C C . THR A 1 82 ? 3.684 4.277 -19.452 1.00 83.62 82 THR A C 1
ATOM 624 O O . THR A 1 82 ? 4.060 4.122 -18.296 1.00 83.62 82 THR A O 1
ATOM 627 N N . GLU A 1 83 ? 4.555 4.545 -20.429 1.00 87.06 83 GLU A N 1
ATOM 628 C CA . GLU A 1 83 ? 5.982 4.815 -20.161 1.00 87.06 83 GLU A CA 1
ATOM 629 C C . GLU A 1 83 ? 6.166 6.034 -19.256 1.00 87.06 83 GLU A C 1
ATOM 631 O O . GLU A 1 83 ? 6.984 5.998 -18.342 1.00 87.06 83 GLU A O 1
ATOM 636 N N . GLN A 1 84 ? 5.357 7.077 -19.469 1.00 86.19 84 GLN A N 1
ATOM 637 C CA . GLN A 1 84 ? 5.395 8.295 -18.667 1.00 86.19 84 GLN A CA 1
ATOM 638 C C . GLN A 1 84 ? 5.199 7.994 -17.178 1.00 86.19 84 GLN A C 1
ATOM 640 O O . GLN A 1 84 ? 5.961 8.501 -16.369 1.00 86.19 84 GLN A O 1
ATOM 645 N N . PHE A 1 85 ? 4.259 7.108 -16.824 1.00 86.06 85 PHE A N 1
ATOM 646 C CA . PHE A 1 85 ? 4.069 6.676 -15.439 1.00 86.06 85 PHE A CA 1
ATOM 647 C C . PHE A 1 85 ? 5.353 6.120 -14.820 1.00 86.06 85 PHE A C 1
ATOM 649 O O . PHE A 1 85 ? 5.702 6.496 -13.708 1.00 86.06 85 PHE A O 1
ATOM 656 N N . TRP A 1 86 ? 6.060 5.233 -15.522 1.00 87.06 86 TRP A N 1
ATOM 657 C CA . TRP A 1 86 ? 7.259 4.597 -14.979 1.00 87.06 86 TRP A CA 1
ATOM 658 C C . TRP A 1 86 ? 8.451 5.549 -14.935 1.00 87.06 86 TRP A C 1
ATOM 660 O O . TRP A 1 86 ? 9.227 5.503 -13.985 1.00 87.06 86 TRP A O 1
ATOM 670 N N . ILE A 1 87 ? 8.590 6.434 -15.924 1.00 84.81 87 ILE A N 1
ATOM 671 C CA . ILE A 1 87 ? 9.605 7.491 -15.889 1.00 84.81 87 ILE A CA 1
ATOM 672 C C . ILE A 1 87 ? 9.334 8.434 -14.718 1.00 84.81 87 ILE A C 1
ATOM 674 O O . ILE A 1 87 ? 10.240 8.668 -13.923 1.00 84.81 87 ILE A O 1
ATOM 678 N N . ASP A 1 88 ? 8.102 8.922 -14.573 1.00 83.56 88 ASP A N 1
ATOM 679 C CA . ASP A 1 88 ? 7.719 9.805 -13.471 1.00 83.56 88 ASP A CA 1
ATOM 680 C C . ASP A 1 88 ? 7.875 9.095 -12.135 1.00 83.56 88 ASP A C 1
ATOM 682 O O . ASP A 1 88 ? 8.428 9.666 -11.209 1.00 83.56 88 ASP A O 1
ATOM 686 N N . TRP A 1 89 ? 7.514 7.818 -12.027 1.00 82.12 89 TRP A N 1
ATOM 687 C CA . TRP A 1 89 ? 7.740 7.074 -10.795 1.00 82.12 89 TRP A CA 1
ATOM 688 C C . TRP A 1 89 ? 9.230 6.994 -10.432 1.00 82.12 89 TRP A C 1
ATOM 690 O O . TRP A 1 89 ? 9.580 7.240 -9.288 1.00 82.12 89 TRP A O 1
ATOM 700 N N . PHE A 1 90 ? 10.139 6.751 -11.381 1.00 80.19 90 PHE A N 1
ATOM 701 C CA . PHE A 1 90 ? 11.581 6.733 -11.083 1.00 80.19 90 PHE A CA 1
ATOM 702 C C . PHE A 1 90 ? 12.219 8.122 -10.903 1.00 80.19 90 PHE A C 1
ATOM 704 O O . PHE A 1 90 ? 13.229 8.237 -10.207 1.00 80.19 90 PHE A O 1
ATOM 711 N N . VAL A 1 91 ? 11.667 9.173 -11.515 1.00 72.38 91 VAL A N 1
ATOM 712 C CA . VAL A 1 91 ? 12.210 10.545 -11.462 1.00 72.38 91 VAL A CA 1
ATOM 713 C C . VAL A 1 91 ? 11.587 11.374 -10.337 1.00 72.38 91 VAL A C 1
ATOM 715 O O . VAL A 1 91 ? 12.291 12.085 -9.623 1.00 72.38 91 VAL A O 1
ATOM 718 N N . GLU A 1 92 ? 10.272 11.324 -10.169 1.00 62.31 92 GLU A N 1
ATOM 719 C CA . GLU A 1 92 ? 9.545 12.050 -9.125 1.00 62.31 92 GLU A CA 1
ATOM 720 C C . GLU A 1 92 ? 9.720 11.380 -7.759 1.00 62.31 92 GLU A C 1
ATOM 722 O O . GLU A 1 92 ? 9.832 12.080 -6.752 1.00 62.31 92 GLU A O 1
ATOM 727 N N . ASP A 1 93 ? 9.855 10.049 -7.705 1.00 63.59 93 ASP A N 1
ATOM 728 C CA . ASP A 1 93 ? 10.116 9.330 -6.453 1.00 63.59 93 ASP A CA 1
ATOM 729 C C . ASP A 1 93 ? 11.602 9.352 -6.044 1.00 63.59 93 ASP A C 1
ATOM 731 O O . ASP A 1 93 ? 12.012 8.624 -5.146 1.00 63.59 93 ASP A O 1
ATOM 735 N N . LEU A 1 94 ? 12.419 10.276 -6.581 1.00 64.38 94 LEU A N 1
ATOM 736 C CA . LEU A 1 94 ? 13.732 10.622 -6.000 1.00 64.38 94 LEU A CA 1
ATOM 737 C C . LEU A 1 94 ? 13.627 11.073 -4.530 1.00 64.38 94 LEU A C 1
ATOM 739 O O . LEU A 1 94 ? 14.642 11.187 -3.842 1.00 64.38 94 LEU A O 1
ATOM 743 N N . THR A 1 95 ? 12.409 11.270 -4.012 1.00 72.19 95 THR A N 1
ATOM 744 C CA . THR A 1 95 ? 12.136 11.344 -2.573 1.00 72.19 95 THR A CA 1
ATOM 745 C C . THR A 1 95 ? 12.713 10.166 -1.786 1.00 72.19 95 THR A C 1
ATOM 747 O O . THR A 1 95 ? 13.024 10.325 -0.608 1.00 72.19 9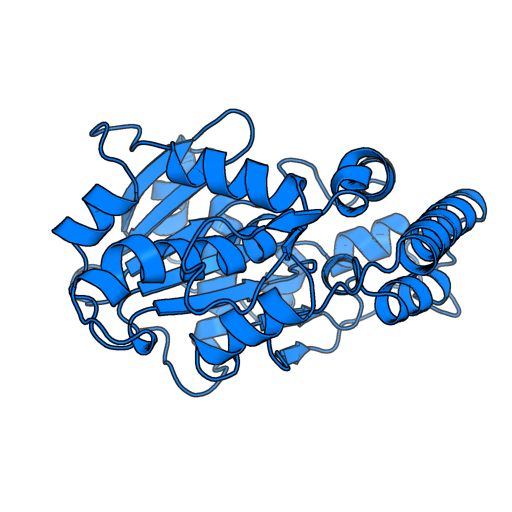5 THR A O 1
ATOM 750 N N . VAL A 1 96 ? 12.932 9.011 -2.420 1.00 73.56 96 VAL A N 1
ATOM 751 C CA . VAL A 1 96 ? 13.543 7.829 -1.792 1.00 73.56 96 VAL A CA 1
ATOM 752 C C . VAL A 1 96 ? 15.022 8.021 -1.475 1.00 73.56 96 VAL A C 1
ATOM 754 O O . VAL A 1 96 ? 15.554 7.352 -0.591 1.00 73.56 96 VAL A O 1
ATOM 757 N N . LEU A 1 97 ? 15.677 8.986 -2.120 1.00 84.75 97 LEU A N 1
ATOM 758 C CA . LEU A 1 97 ? 17.037 9.418 -1.792 1.00 84.75 97 LEU A CA 1
ATOM 759 C C . LEU A 1 97 ? 17.075 10.370 -0.589 1.00 84.75 97 LEU A C 1
ATOM 761 O O . LEU A 1 97 ? 18.116 10.941 -0.268 1.00 84.7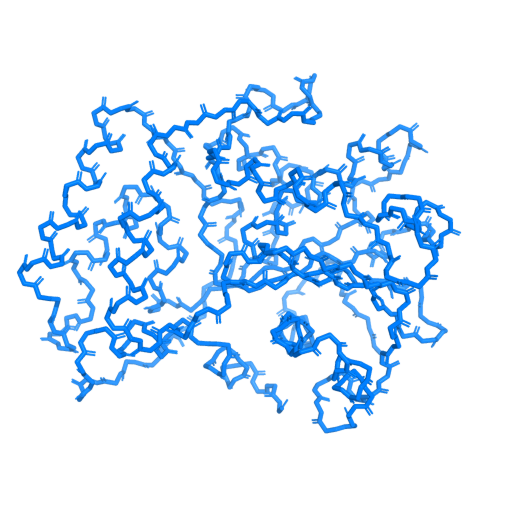5 97 LEU A O 1
ATOM 765 N N . HIS A 1 98 ? 15.941 10.563 0.081 1.00 91.06 98 HIS A N 1
ATOM 766 C CA . HIS A 1 98 ? 15.849 11.269 1.343 1.00 91.06 98 HIS A CA 1
ATOM 767 C C . HIS A 1 98 ? 15.023 10.438 2.324 1.00 91.06 98 HIS A C 1
ATOM 769 O O . HIS A 1 98 ? 13.817 10.258 2.165 1.00 91.06 98 HIS A O 1
ATOM 775 N N . GLN A 1 99 ? 15.683 9.928 3.360 1.00 93.88 99 GLN A N 1
ATOM 776 C CA . GLN A 1 99 ? 15.022 9.201 4.434 1.00 93.88 99 GLN A CA 1
ATOM 777 C C . GLN A 1 99 ? 14.871 10.077 5.673 1.00 93.88 99 GLN A C 1
ATOM 779 O O . GLN A 1 99 ? 15.771 10.835 6.037 1.00 93.88 99 GLN A O 1
ATOM 784 N N . VAL A 1 100 ? 13.737 9.923 6.345 1.00 96.31 100 VAL A N 1
ATOM 785 C CA . VAL A 1 100 ? 13.378 10.639 7.570 1.00 96.31 100 VAL A CA 1
ATOM 786 C C . VAL A 1 100 ? 12.974 9.643 8.662 1.00 96.31 100 VAL A C 1
ATOM 788 O O . VAL A 1 100 ? 12.514 8.542 8.341 1.00 96.31 100 VAL A O 1
ATOM 791 N N . PRO A 1 101 ? 13.149 9.976 9.955 1.00 97.75 101 PRO A N 1
ATOM 792 C CA . PRO A 1 101 ? 12.738 9.088 11.037 1.00 97.75 101 PRO A CA 1
ATOM 793 C C . PRO A 1 101 ? 11.241 8.792 10.982 1.00 97.75 101 PRO A C 1
ATOM 795 O O . PRO A 1 101 ? 10.432 9.710 10.861 1.00 97.75 101 PRO A O 1
ATOM 798 N N . PHE A 1 102 ? 10.853 7.526 11.151 1.00 97.75 102 PHE A N 1
ATOM 799 C CA . PHE A 1 102 ? 9.447 7.171 11.299 1.00 97.75 102 PHE A CA 1
ATOM 800 C C . PHE A 1 102 ? 8.877 7.873 12.549 1.00 97.75 102 PHE A C 1
ATOM 802 O O . PHE A 1 102 ? 9.377 7.652 13.662 1.00 97.75 102 PHE A O 1
ATOM 809 N N . PRO A 1 103 ? 7.846 8.728 12.408 1.00 95.94 103 PRO A N 1
ATOM 810 C CA . PRO A 1 103 ? 7.469 9.670 13.463 1.00 95.94 103 PRO A CA 1
ATOM 811 C C . PRO A 1 103 ? 6.704 9.024 14.627 1.00 95.94 103 PRO A C 1
ATOM 813 O O . PRO A 1 103 ? 6.510 9.661 15.662 1.00 95.94 103 PRO A O 1
ATOM 816 N N . TYR A 1 104 ? 6.295 7.760 14.494 1.00 95.44 104 TYR A N 1
ATOM 817 C CA . TYR A 1 104 ? 5.500 7.046 15.493 1.00 95.44 104 TYR A CA 1
ATOM 818 C C . TYR A 1 104 ? 6.289 5.897 16.131 1.00 95.44 104 TYR A C 1
ATOM 820 O O . TYR A 1 104 ? 7.153 5.280 15.509 1.00 95.44 104 TYR A O 1
ATOM 828 N N . GLY A 1 105 ? 6.012 5.615 17.408 1.00 92.44 105 GLY A N 1
ATOM 829 C CA . GLY A 1 105 ? 6.647 4.504 18.118 1.00 92.44 105 GLY A CA 1
ATOM 830 C C . GLY A 1 105 ? 8.164 4.636 18.290 1.00 92.44 105 GLY A C 1
ATOM 831 O O . GLY A 1 105 ? 8.841 3.618 18.379 1.00 92.44 105 GLY A O 1
ATOM 832 N N . GLN A 1 106 ? 8.714 5.857 18.360 1.00 90.25 106 GLN A N 1
ATOM 833 C CA . GLN A 1 106 ? 10.167 6.130 18.413 1.00 90.25 106 GLN A CA 1
ATOM 834 C C . GLN A 1 106 ? 10.922 5.361 19.511 1.00 90.25 106 GLN A C 1
ATOM 836 O O . GLN A 1 106 ? 12.091 5.027 19.356 1.00 90.25 106 GLN A O 1
ATOM 841 N N . GLN A 1 107 ? 10.252 5.040 20.620 1.00 91.44 107 GLN A N 1
ATOM 842 C CA . GLN A 1 107 ? 10.828 4.237 21.707 1.00 91.44 107 GLN A CA 1
ATOM 843 C C . GLN A 1 107 ? 10.989 2.747 21.354 1.00 91.44 107 GLN A C 1
ATOM 845 O O . GLN A 1 107 ? 11.730 2.036 22.025 1.00 91.44 107 GLN A O 1
ATOM 850 N N . TYR A 1 108 ? 10.282 2.270 20.329 1.00 93.06 108 TYR A N 1
ATOM 851 C CA . TYR A 1 108 ? 10.150 0.858 19.962 1.00 93.06 108 TYR A CA 1
ATOM 852 C C . TYR A 1 108 ? 10.676 0.546 18.558 1.00 93.06 108 TYR A C 1
ATOM 854 O O . TYR A 1 108 ? 10.964 -0.611 18.265 1.00 93.06 108 TYR A O 1
ATOM 862 N N . ASN A 1 109 ? 10.790 1.554 17.693 1.00 93.19 109 ASN A N 1
ATOM 863 C CA . ASN A 1 109 ? 11.087 1.374 16.273 1.00 93.19 109 ASN A CA 1
ATOM 864 C C . ASN A 1 109 ? 12.591 1.287 15.947 1.00 93.19 109 ASN A C 1
ATOM 866 O O . ASN A 1 109 ? 12.950 1.142 14.785 1.00 93.19 109 ASN A O 1
ATOM 870 N N . ASN A 1 110 ? 13.465 1.354 16.961 1.00 93.38 110 ASN A N 1
ATOM 871 C CA . ASN A 1 110 ? 14.921 1.211 16.837 1.00 93.38 110 ASN A CA 1
ATOM 872 C C . ASN A 1 110 ? 15.555 2.127 15.770 1.00 93.38 110 ASN A C 1
ATOM 874 O O . ASN A 1 110 ? 16.451 1.710 15.039 1.00 93.38 110 ASN A O 1
ATOM 878 N N . GLY A 1 111 ? 15.076 3.372 15.670 1.00 95.25 111 GLY A N 1
ATOM 879 C CA . GLY A 1 111 ? 15.584 4.329 14.687 1.00 95.25 111 GLY A CA 1
ATOM 880 C C . GLY A 1 111 ? 15.106 4.058 13.261 1.00 95.25 111 GLY A C 1
ATOM 881 O O . GLY A 1 111 ? 15.791 4.455 12.329 1.00 95.25 111 GLY A O 1
ATOM 882 N N . ALA A 1 112 ? 13.960 3.388 13.102 1.00 97.81 112 ALA A N 1
ATOM 883 C CA . ALA A 1 112 ? 13.305 3.162 11.818 1.00 97.81 112 ALA A CA 1
ATOM 884 C C . ALA A 1 112 ? 13.247 4.433 10.965 1.00 97.81 112 ALA A C 1
ATOM 886 O O . ALA A 1 112 ? 12.766 5.471 11.431 1.00 97.81 112 ALA A O 1
ATOM 887 N N . MET A 1 113 ? 13.664 4.313 9.707 1.00 98.06 113 MET A N 1
ATOM 888 C CA . MET A 1 113 ? 13.613 5.390 8.725 1.00 98.06 113 MET A CA 1
ATOM 889 C C . MET A 1 113 ? 12.653 5.022 7.592 1.00 98.06 113 MET A C 1
ATOM 891 O O . MET A 1 113 ? 12.609 3.879 7.139 1.00 98.06 113 MET A O 1
ATOM 895 N N . ILE A 1 114 ? 11.896 5.999 7.105 1.00 97.50 114 ILE A N 1
ATOM 896 C CA . ILE A 1 114 ? 11.024 5.868 5.931 1.00 97.50 114 ILE A CA 1
ATOM 897 C C . ILE A 1 114 ? 11.458 6.849 4.845 1.00 97.50 114 ILE A C 1
ATOM 899 O O . ILE A 1 114 ? 12.131 7.838 5.137 1.00 97.50 114 ILE A O 1
ATOM 903 N N . SER A 1 115 ? 11.089 6.583 3.590 1.00 95.50 115 SER A N 1
ATOM 904 C CA . SER A 1 115 ? 11.267 7.576 2.523 1.00 95.50 115 SER A CA 1
ATOM 905 C C . SER A 1 115 ? 10.472 8.843 2.846 1.00 95.50 115 SER A C 1
ATOM 907 O O . SER A 1 115 ? 9.394 8.780 3.449 1.00 95.50 115 SER A O 1
ATOM 909 N N . TRP A 1 116 ? 10.973 10.000 2.419 1.00 93.50 116 TRP A N 1
ATOM 910 C CA . TRP A 1 116 ? 10.262 11.262 2.598 1.00 93.50 116 TRP A CA 1
ATOM 911 C C . TRP A 1 116 ? 8.880 11.244 1.925 1.00 93.50 116 TRP A C 1
ATOM 913 O O . TRP A 1 116 ? 7.912 11.711 2.519 1.00 93.50 116 TRP A O 1
ATOM 923 N N . GLY A 1 117 ? 8.740 10.615 0.751 1.00 91.44 117 GLY A N 1
ATOM 924 C CA . GLY A 1 117 ? 7.439 10.426 0.100 1.00 91.44 117 GLY A CA 1
ATOM 925 C C . GLY A 1 117 ? 6.452 9.602 0.941 1.00 91.44 117 GLY A C 1
ATOM 926 O O . GLY A 1 117 ? 5.276 9.957 1.048 1.00 91.44 117 GLY A O 1
ATOM 927 N N . THR A 1 118 ? 6.928 8.553 1.625 1.00 95.06 118 THR A N 1
ATOM 928 C CA . THR A 1 118 ? 6.093 7.787 2.570 1.00 95.06 118 THR A CA 1
ATOM 929 C C . THR A 1 118 ? 5.666 8.646 3.760 1.00 95.06 118 THR A C 1
ATOM 931 O O . THR A 1 118 ? 4.514 8.557 4.185 1.00 95.06 118 THR A O 1
ATOM 934 N N . GLU A 1 119 ? 6.549 9.497 4.293 1.00 95.81 119 GLU A N 1
ATOM 935 C CA . GLU A 1 119 ? 6.202 10.417 5.386 1.00 95.81 119 GLU A CA 1
ATOM 936 C C . GLU A 1 119 ? 5.113 11.400 4.948 1.00 95.81 119 GLU A C 1
ATOM 938 O O . GLU A 1 119 ? 4.117 11.572 5.652 1.00 95.81 119 GLU A O 1
ATOM 943 N N . GLN A 1 120 ? 5.259 11.999 3.766 1.00 94.25 120 GLN A N 1
ATOM 944 C CA . GLN A 1 120 ? 4.270 12.927 3.228 1.00 94.25 120 GLN A CA 1
ATOM 945 C C . GLN A 1 120 ? 2.902 12.270 3.055 1.00 94.25 120 GLN A C 1
ATOM 947 O O . GLN A 1 120 ? 1.902 12.824 3.512 1.00 94.25 120 GLN A O 1
ATOM 952 N N . GLY A 1 121 ? 2.847 11.081 2.446 1.00 94.75 121 GLY A N 1
ATOM 953 C CA . GLY A 1 121 ? 1.592 10.345 2.300 1.00 94.75 121 GLY A CA 1
ATOM 954 C C . GLY A 1 121 ? 0.988 9.950 3.650 1.00 94.75 121 GLY A C 1
ATOM 955 O O . GLY A 1 121 ? -0.223 10.053 3.844 1.00 94.75 121 GLY A O 1
ATOM 956 N N . LEU A 1 122 ? 1.822 9.573 4.624 1.00 96.75 122 LEU A N 1
ATOM 957 C CA . LEU A 1 122 ? 1.377 9.265 5.980 1.00 96.75 122 LEU A CA 1
ATOM 958 C C . LEU A 1 122 ? 0.794 10.492 6.693 1.00 96.75 122 LEU A C 1
ATOM 960 O O . LEU A 1 122 ? -0.263 10.380 7.310 1.00 96.75 122 LEU A O 1
ATOM 964 N N . PHE A 1 123 ? 1.443 11.654 6.609 1.00 96.31 123 PHE A N 1
ATOM 965 C CA . PHE A 1 123 ? 0.937 12.895 7.202 1.00 96.31 123 PHE A CA 1
ATOM 966 C C . PHE A 1 123 ? -0.330 13.396 6.522 1.00 96.31 123 PHE A C 1
ATOM 968 O O . PHE A 1 123 ? -1.237 13.859 7.212 1.00 96.31 123 PHE A O 1
ATOM 975 N N . ASP A 1 124 ? -0.427 13.253 5.203 1.00 95.81 124 ASP A N 1
ATOM 976 C CA . ASP A 1 124 ? -1.637 13.588 4.461 1.00 95.81 124 ASP A CA 1
ATOM 977 C C . ASP A 1 124 ? -2.823 12.721 4.920 1.00 95.81 124 ASP A C 1
ATOM 979 O O . ASP A 1 124 ? -3.892 13.245 5.224 1.00 95.81 124 ASP A O 1
ATOM 983 N N . ILE A 1 125 ? -2.618 11.408 5.099 1.00 97.19 125 ILE A N 1
ATOM 984 C CA . ILE A 1 125 ? -3.642 10.497 5.641 1.00 97.19 125 ILE A CA 1
ATOM 985 C C . ILE A 1 125 ? -3.950 10.795 7.116 1.00 97.19 125 ILE A C 1
ATOM 987 O O . ILE A 1 125 ? -5.116 10.800 7.510 1.00 97.19 125 ILE A O 1
ATOM 991 N N . ALA A 1 126 ? -2.938 11.054 7.947 1.00 96.69 126 ALA A N 1
ATOM 992 C CA . ALA A 1 126 ? -3.126 11.351 9.368 1.00 96.69 126 ALA A CA 1
ATOM 993 C C . ALA A 1 126 ? -3.874 12.677 9.601 1.00 96.69 126 ALA A C 1
ATOM 995 O O . ALA A 1 126 ? -4.615 12.801 10.576 1.00 96.69 126 ALA A O 1
ATOM 996 N N . GLY A 1 127 ? -3.698 13.657 8.708 1.00 96.44 127 GLY A N 1
ATOM 997 C CA . GLY A 1 127 ? -4.411 14.937 8.719 1.00 96.44 127 GLY A CA 1
ATOM 998 C C . GLY A 1 127 ? -5.786 14.903 8.042 1.00 96.44 127 GLY A C 1
ATOM 999 O O . GLY A 1 127 ? -6.519 15.892 8.094 1.00 96.44 127 GLY A O 1
ATOM 1000 N N . MET A 1 128 ? -6.147 13.788 7.406 1.00 96.19 128 MET A N 1
ATOM 1001 C CA . MET A 1 128 ? -7.382 13.646 6.643 1.00 96.19 128 MET A CA 1
ATOM 1002 C C . MET A 1 128 ? -8.605 13.505 7.559 1.00 96.19 128 MET A C 1
ATOM 1004 O O . MET A 1 128 ? -8.571 12.828 8.591 1.00 96.19 128 MET A O 1
ATOM 1008 N N . THR A 1 129 ? -9.724 14.100 7.146 1.00 98.06 129 THR A N 1
ATOM 1009 C CA . THR A 1 129 ? -11.010 14.007 7.847 1.00 98.06 129 THR A CA 1
ATOM 1010 C C . THR A 1 129 ? -12.109 13.454 6.948 1.00 98.06 129 THR A C 1
ATOM 1012 O O . THR A 1 129 ? -12.050 13.548 5.720 1.00 98.06 129 THR A O 1
ATOM 1015 N N . ASP A 1 130 ? -13.124 12.853 7.569 1.00 97.88 130 ASP A N 1
ATOM 1016 C CA . ASP A 1 130 ? -14.298 12.347 6.870 1.00 97.88 130 ASP A CA 1
ATOM 1017 C C . ASP A 1 130 ? -15.028 13.484 6.156 1.00 97.88 130 ASP A C 1
ATOM 1019 O O . ASP A 1 130 ? -15.468 14.455 6.773 1.00 97.88 130 ASP A O 1
ATOM 1023 N N . THR A 1 131 ? -15.273 13.293 4.869 1.00 95.25 131 THR A N 1
ATOM 1024 C CA . THR A 1 131 ? -15.999 14.224 3.997 1.00 95.25 131 THR A CA 1
ATOM 1025 C C . THR A 1 131 ? -17.432 14.522 4.453 1.00 95.25 131 THR A C 1
ATOM 1027 O O . THR A 1 131 ? -18.024 15.495 3.990 1.00 95.25 131 THR A O 1
ATOM 1030 N N . ARG A 1 132 ? -18.012 13.711 5.352 1.00 94.44 132 ARG A N 1
ATOM 1031 C CA . ARG A 1 132 ? -19.384 13.891 5.863 1.00 94.44 132 ARG A CA 1
ATOM 1032 C C . ARG A 1 132 ? -19.432 14.394 7.299 1.00 94.44 132 ARG A C 1
ATOM 1034 O O . ARG A 1 132 ? -20.273 15.230 7.612 1.00 94.44 132 ARG A O 1
ATOM 1041 N N . THR A 1 133 ? -18.594 13.851 8.177 1.00 96.62 133 THR A N 1
ATOM 1042 C CA . THR A 1 133 ? -18.652 14.125 9.622 1.00 96.62 133 THR A CA 1
ATOM 1043 C C . THR A 1 133 ? -17.544 15.052 10.113 1.00 96.62 133 THR A C 1
ATOM 1045 O O . THR A 1 133 ? -17.681 15.617 11.194 1.00 96.62 133 THR A O 1
ATOM 1048 N N . GLY A 1 134 ? -16.461 15.221 9.350 1.00 97.06 134 GLY A N 1
ATOM 1049 C CA . GLY A 1 134 ? -15.274 15.963 9.776 1.00 97.06 134 GLY A CA 1
ATOM 1050 C C . GLY A 1 134 ? -14.395 15.228 10.795 1.00 97.06 134 GLY A C 1
ATOM 1051 O O . GLY A 1 134 ? -13.402 15.797 11.235 1.00 97.06 134 GLY A O 1
ATOM 1052 N N . ALA A 1 135 ? -14.720 13.984 11.166 1.00 97.88 135 ALA A N 1
ATOM 1053 C CA . ALA A 1 135 ? -13.905 13.191 12.086 1.00 97.88 135 ALA A CA 1
ATOM 1054 C C . ALA A 1 135 ? -12.619 12.704 11.403 1.00 97.88 135 ALA A C 1
ATOM 1056 O O . ALA A 1 135 ? -12.666 12.208 10.273 1.00 97.88 135 ALA A O 1
ATOM 1057 N N . SER A 1 136 ? -11.483 12.783 12.090 1.00 98.19 136 SER A N 1
ATOM 1058 C CA . SER A 1 136 ? -10.239 12.152 11.633 1.00 98.19 136 SER A CA 1
ATOM 1059 C C . SER A 1 136 ? -10.373 10.627 11.565 1.00 98.19 136 SER A C 1
ATOM 1061 O O . SER A 1 136 ? -11.263 10.029 12.183 1.00 98.19 136 SER A O 1
ATOM 1063 N N . LEU A 1 137 ? -9.464 9.972 10.835 1.00 98.19 137 LEU A N 1
ATOM 1064 C CA . LEU A 1 137 ? -9.419 8.508 10.772 1.00 98.19 137 LEU A CA 1
ATOM 1065 C C . LEU A 1 137 ? -9.270 7.891 12.173 1.00 98.19 137 LEU A C 1
ATOM 1067 O O . LEU A 1 137 ? -9.966 6.936 12.510 1.00 98.19 137 LEU A O 1
ATOM 1071 N N . VAL A 1 138 ? -8.394 8.452 13.009 1.00 97.62 138 VAL A N 1
ATOM 1072 C CA . VAL A 1 138 ? -8.132 7.939 14.361 1.00 97.62 138 VAL A CA 1
ATOM 1073 C C . VAL A 1 138 ? -9.349 8.081 15.270 1.00 97.62 138 VAL A C 1
ATOM 1075 O O . VAL A 1 138 ? -9.725 7.106 15.918 1.00 97.62 138 VAL A O 1
ATOM 1078 N N . GLU A 1 139 ? -10.004 9.245 15.279 1.00 97.88 139 GLU A N 1
ATOM 1079 C CA . GLU A 1 139 ? -11.228 9.451 16.066 1.00 97.88 139 GLU A CA 1
ATOM 1080 C C . GLU A 1 139 ? -12.327 8.479 15.632 1.00 97.88 139 GLU A C 1
ATOM 1082 O O . GLU A 1 139 ? -12.987 7.863 16.472 1.00 97.88 139 GLU A O 1
ATOM 1087 N N . PHE A 1 140 ? -12.491 8.293 14.319 1.00 98.31 140 PHE A N 1
ATOM 1088 C CA . PHE A 1 140 ? -13.457 7.348 13.778 1.00 98.31 140 PHE A CA 1
ATOM 1089 C C . PHE A 1 140 ? -13.168 5.915 14.250 1.00 98.31 140 PHE A C 1
ATOM 1091 O O . PHE A 1 140 ? -14.072 5.237 14.746 1.00 98.31 140 PHE A O 1
ATOM 1098 N N . LEU A 1 141 ? -11.921 5.450 14.124 1.00 98.06 141 LEU A N 1
ATOM 1099 C CA . LEU A 1 141 ? -11.545 4.085 14.496 1.00 98.06 141 LEU A CA 1
ATOM 1100 C C . LEU A 1 141 ? -11.666 3.850 16.007 1.00 98.06 141 LEU A C 1
ATOM 1102 O O . LEU A 1 141 ? -12.238 2.840 16.409 1.00 98.06 141 LEU A O 1
ATOM 1106 N N . GLN A 1 142 ? -11.216 4.795 16.839 1.00 96.81 142 GLN A N 1
ATOM 1107 C CA . GLN A 1 142 ? -11.347 4.724 18.302 1.00 96.81 142 GLN A CA 1
ATOM 1108 C C . GLN A 1 142 ? -12.802 4.587 18.763 1.00 96.81 142 GLN A C 1
ATOM 1110 O O . GLN A 1 142 ? -13.079 3.891 19.736 1.00 96.81 142 GLN A O 1
ATOM 1115 N N . GLN A 1 143 ? -13.737 5.243 18.074 1.00 96.06 143 GLN A N 1
ATOM 1116 C CA . GLN A 1 143 ? -15.156 5.213 18.435 1.00 96.06 143 GLN A CA 1
ATOM 1117 C C . GLN A 1 143 ? -15.890 3.956 17.947 1.00 96.06 143 GLN A C 1
ATOM 1119 O O . GLN A 1 143 ? -16.925 3.606 18.513 1.00 96.06 143 GLN A O 1
ATOM 1124 N N . ASN A 1 144 ? -15.410 3.308 16.881 1.00 95.88 144 ASN A N 1
ATOM 1125 C CA . ASN A 1 144 ? -16.187 2.298 16.152 1.00 95.88 144 ASN A CA 1
ATOM 1126 C C . ASN A 1 144 ? -15.567 0.891 16.145 1.00 95.88 144 ASN A C 1
ATOM 1128 O O . ASN A 1 144 ? -16.290 -0.077 15.899 1.00 95.88 144 ASN A O 1
ATOM 1132 N N . VAL A 1 145 ? -14.262 0.756 16.385 1.00 95.75 145 VAL A N 1
ATOM 1133 C CA . VAL A 1 145 ? -13.541 -0.521 16.290 1.00 95.75 145 VAL A CA 1
ATOM 1134 C C . VAL A 1 145 ? -13.271 -1.074 17.687 1.00 95.75 145 VAL A C 1
ATOM 1136 O O . VAL A 1 145 ? -12.807 -0.359 18.568 1.00 95.75 145 VAL A O 1
ATOM 1139 N N . SER A 1 146 ? -13.549 -2.363 17.896 1.00 92.88 146 SER A N 1
ATOM 1140 C CA . SER A 1 146 ? -13.353 -3.043 19.188 1.00 92.88 146 SER A CA 1
ATOM 1141 C C . SER A 1 146 ? -11.884 -3.364 19.499 1.00 92.88 146 SER A C 1
ATOM 1143 O O . SER A 1 146 ? -11.554 -3.695 20.638 1.00 92.88 146 SER A O 1
ATOM 1145 N N . PHE A 1 147 ? -11.018 -3.308 18.480 1.00 94.38 147 PHE A N 1
ATOM 1146 C CA . PHE A 1 147 ? -9.607 -3.701 18.516 1.00 94.38 147 PHE A CA 1
ATOM 1147 C C . PHE A 1 147 ? -9.388 -5.128 19.058 1.00 94.38 147 PHE A C 1
ATOM 1149 O O . PHE A 1 147 ? -8.388 -5.425 19.713 1.00 94.38 147 PHE A O 1
ATOM 1156 N N . SER A 1 148 ? -10.317 -6.042 18.759 1.00 93.88 148 SER A N 1
ATOM 1157 C CA . SER A 1 148 ? -10.110 -7.485 18.926 1.00 93.88 148 SER A CA 1
ATOM 1158 C C . SER A 1 148 ? -9.184 -8.042 17.823 1.00 93.88 148 SER A C 1
ATOM 1160 O O . SER A 1 148 ? -9.059 -7.408 16.770 1.00 93.88 148 SER A O 1
ATOM 1162 N N . PRO A 1 149 ? -8.503 -9.193 18.015 1.00 93.12 149 PRO A N 1
ATOM 1163 C CA . PRO A 1 149 ? -7.595 -9.750 17.009 1.00 93.12 149 PRO A CA 1
ATOM 1164 C C . PRO A 1 149 ? -8.233 -9.875 15.615 1.00 93.12 149 PRO A C 1
ATOM 1166 O O . PRO A 1 149 ? -9.259 -10.539 15.441 1.00 93.12 149 PRO A O 1
ATOM 1169 N N . GLY A 1 150 ? -7.623 -9.232 14.618 1.00 91.38 150 GLY A N 1
ATOM 1170 C CA . GLY A 1 150 ? -8.099 -9.177 13.236 1.00 91.38 150 GLY A CA 1
ATOM 1171 C C . GLY A 1 150 ? -9.334 -8.309 12.982 1.00 91.38 150 GLY A C 1
ATOM 1172 O O . GLY A 1 150 ? -9.945 -8.441 11.920 1.00 91.38 150 GLY A O 1
ATOM 1173 N N . SER A 1 151 ? -9.727 -7.452 13.928 1.00 95.38 151 SER A N 1
ATOM 1174 C CA . SER A 1 151 ? -10.882 -6.550 13.780 1.00 95.38 151 SER A CA 1
ATOM 1175 C C . SER A 1 151 ? -10.625 -5.366 12.850 1.00 95.38 151 SER A C 1
ATOM 1177 O O . SER A 1 151 ? -11.586 -4.759 12.382 1.00 95.38 151 SER A O 1
ATOM 1179 N N . LEU A 1 152 ? -9.367 -5.043 12.543 1.00 97.75 152 LEU A N 1
ATOM 1180 C CA . LEU A 1 152 ? -9.011 -3.981 11.611 1.00 97.75 152 LEU A CA 1
ATOM 1181 C C . LEU A 1 152 ? -8.083 -4.506 10.521 1.00 97.75 152 LEU A C 1
ATOM 1183 O O . LEU A 1 152 ? -6.988 -4.972 10.803 1.00 97.75 152 LEU A O 1
ATOM 1187 N N . VAL A 1 153 ? -8.497 -4.384 9.269 1.00 98.06 153 VAL A N 1
ATOM 1188 C CA . VAL A 1 153 ? -7.659 -4.638 8.097 1.00 98.06 153 VAL A CA 1
ATOM 1189 C C . VAL A 1 153 ? -7.214 -3.299 7.529 1.00 98.06 153 VAL A C 1
ATOM 1191 O O . VAL A 1 153 ? -8.036 -2.398 7.372 1.00 98.06 153 VAL A O 1
ATOM 1194 N N . VAL A 1 154 ? -5.931 -3.165 7.208 1.00 98.69 154 VAL A N 1
ATOM 1195 C CA . VAL A 1 154 ? -5.386 -1.993 6.510 1.00 98.69 154 VAL A CA 1
ATOM 1196 C C . VAL A 1 154 ? -4.835 -2.476 5.182 1.00 98.69 154 VAL A C 1
ATOM 1198 O O . VAL A 1 154 ? -3.927 -3.303 5.161 1.00 98.69 154 VAL A O 1
ATOM 1201 N N . THR A 1 155 ? -5.411 -2.013 4.078 1.00 98.62 155 THR A N 1
ATOM 1202 C CA . THR A 1 155 ? -5.116 -2.536 2.746 1.00 98.62 155 THR A CA 1
ATOM 1203 C C . THR A 1 155 ? -4.891 -1.443 1.717 1.00 98.62 155 THR A C 1
ATOM 1205 O O . THR A 1 155 ? -5.340 -0.309 1.873 1.00 98.62 155 THR A O 1
ATOM 1208 N N . GLY A 1 156 ? -4.187 -1.801 0.652 1.00 98.38 156 GLY A N 1
ATOM 1209 C CA . GLY A 1 156 ? -3.916 -0.930 -0.475 1.00 98.38 156 GLY A CA 1
ATOM 1210 C C . GLY A 1 156 ? -3.078 -1.642 -1.527 1.00 98.38 156 GLY A C 1
ATOM 1211 O O . GLY A 1 156 ? -2.459 -2.677 -1.261 1.00 98.38 156 GLY A O 1
ATOM 1212 N N . HIS A 1 157 ? -3.080 -1.064 -2.721 1.00 97.62 157 HIS A N 1
ATOM 1213 C CA . HIS A 1 157 ? -2.332 -1.527 -3.883 1.00 97.62 157 HIS A CA 1
ATOM 1214 C C . HIS A 1 157 ? -1.322 -0.456 -4.317 1.00 97.62 157 HIS A C 1
ATOM 1216 O O . HIS A 1 157 ? -1.604 0.737 -4.164 1.00 97.62 157 HIS A O 1
ATOM 1222 N N . SER A 1 158 ? -0.164 -0.855 -4.853 1.00 95.62 158 SER A N 1
ATOM 1223 C CA . SER A 1 158 ? 0.874 0.072 -5.330 1.00 95.62 158 SER A CA 1
ATOM 1224 C C . SER A 1 158 ? 1.325 1.025 -4.207 1.00 95.62 158 SER A C 1
ATOM 1226 O O . SER A 1 158 ? 1.577 0.577 -3.083 1.00 95.62 158 SER A O 1
ATOM 1228 N N . LEU A 1 159 ? 1.356 2.343 -4.445 1.00 94.25 159 LEU A N 1
ATOM 1229 C CA . LEU A 1 159 ? 1.585 3.361 -3.409 1.00 94.25 159 LEU A CA 1
ATOM 1230 C C . LEU A 1 159 ? 0.654 3.190 -2.194 1.00 94.25 159 LEU A C 1
ATOM 1232 O O . LEU A 1 159 ? 1.089 3.347 -1.057 1.00 94.25 159 LEU A O 1
ATOM 1236 N N . GLY A 1 160 ? -0.603 2.790 -2.401 1.00 97.12 160 GLY A N 1
ATOM 1237 C CA . GLY A 1 160 ? -1.548 2.536 -1.316 1.00 97.12 160 GLY A CA 1
ATOM 1238 C C . GLY A 1 160 ? -1.139 1.339 -0.460 1.00 97.12 160 GLY A C 1
ATOM 1239 O O . GLY A 1 160 ? -1.369 1.337 0.746 1.00 97.12 160 GLY A O 1
ATOM 1240 N N . GLY A 1 161 ? -0.484 0.338 -1.055 1.00 97.94 161 GLY A N 1
ATOM 1241 C CA . GLY A 1 161 ? 0.105 -0.791 -0.336 1.00 97.94 161 GLY A CA 1
ATOM 1242 C C . GLY A 1 161 ? 1.329 -0.371 0.482 1.00 97.94 161 GLY A C 1
ATOM 1243 O O . GLY A 1 161 ? 1.458 -0.765 1.641 1.00 97.94 161 GLY A O 1
ATOM 1244 N N . CYS A 1 162 ? 2.180 0.494 -0.077 1.00 97.38 162 CYS A N 1
ATOM 1245 C CA . CYS A 1 162 ? 3.290 1.109 0.654 1.00 97.38 162 CYS A CA 1
ATOM 1246 C C . CYS A 1 162 ? 2.774 1.897 1.873 1.00 97.38 162 CYS A C 1
ATOM 1248 O O . CYS A 1 162 ? 3.141 1.599 3.014 1.00 97.38 162 CYS A O 1
ATOM 1250 N N . LEU A 1 163 ? 1.822 2.811 1.663 1.00 98.12 163 LEU A N 1
ATOM 1251 C CA . LEU A 1 163 ? 1.217 3.612 2.728 1.00 98.12 163 LEU A CA 1
ATOM 1252 C C . LEU A 1 163 ? 0.454 2.758 3.744 1.00 98.12 163 LEU A C 1
ATOM 1254 O O . LEU A 1 163 ? 0.510 3.053 4.933 1.00 98.12 163 LEU A O 1
ATOM 1258 N N . ALA A 1 164 ? -0.194 1.667 3.332 1.00 98.56 164 ALA A N 1
ATOM 1259 C CA . ALA A 1 164 ? -0.861 0.744 4.251 1.00 98.56 164 ALA A CA 1
ATOM 1260 C C . ALA A 1 164 ? 0.095 0.132 5.287 1.00 98.56 164 ALA A C 1
ATOM 1262 O O . ALA A 1 164 ? -0.310 -0.062 6.435 1.00 98.56 164 ALA A O 1
ATOM 1263 N N . SER A 1 165 ? 1.363 -0.114 4.936 1.00 97.50 165 SER A N 1
ATOM 1264 C CA . SER A 1 165 ? 2.368 -0.587 5.899 1.00 97.50 165 SER A CA 1
ATOM 1265 C C . SER A 1 165 ? 2.651 0.446 7.003 1.00 97.50 165 SER A C 1
ATOM 1267 O O . SER A 1 165 ? 2.626 0.108 8.190 1.00 97.50 165 SER A O 1
ATOM 1269 N N . ALA A 1 166 ? 2.820 1.718 6.631 1.00 98.25 166 ALA A N 1
ATOM 1270 C CA . ALA A 1 166 ? 3.071 2.819 7.557 1.00 98.25 166 ALA A CA 1
ATOM 1271 C C . ALA A 1 166 ? 1.815 3.212 8.353 1.00 98.25 166 ALA A C 1
ATOM 1273 O O . ALA A 1 166 ? 1.890 3.421 9.564 1.00 98.25 166 ALA A O 1
ATOM 1274 N N . VAL A 1 167 ? 0.647 3.243 7.704 1.00 98.62 167 VAL A N 1
ATOM 1275 C CA . VAL A 1 167 ? -0.644 3.571 8.325 1.00 98.62 167 VAL A CA 1
ATOM 1276 C C . VAL A 1 167 ? -1.047 2.518 9.356 1.00 98.62 167 VAL A C 1
ATOM 1278 O O . VAL A 1 167 ? -1.536 2.881 10.423 1.00 98.62 167 VAL A O 1
ATOM 1281 N N . ALA A 1 168 ? -0.795 1.229 9.110 1.00 98.50 168 ALA A N 1
ATOM 1282 C CA . ALA A 1 168 ? -1.052 0.192 10.109 1.00 98.50 168 ALA A CA 1
ATOM 1283 C C . ALA A 1 168 ? -0.225 0.407 11.390 1.00 98.50 168 ALA A C 1
ATOM 1285 O O . ALA A 1 168 ? -0.773 0.349 12.494 1.00 98.50 168 ALA A O 1
ATOM 1286 N N . ALA A 1 169 ? 1.071 0.714 11.253 1.00 98.19 169 ALA A N 1
ATOM 1287 C CA . ALA A 1 169 ? 1.931 1.046 12.389 1.00 98.19 169 ALA A CA 1
ATOM 1288 C C . ALA A 1 169 ? 1.482 2.343 13.088 1.00 98.19 169 ALA A C 1
ATOM 1290 O O . ALA A 1 169 ? 1.389 2.374 14.312 1.00 98.19 169 ALA A O 1
ATOM 1291 N N . TYR A 1 170 ? 1.118 3.381 12.331 1.00 98.31 170 TYR A N 1
ATOM 1292 C CA . TYR A 1 170 ? 0.566 4.632 12.864 1.00 98.31 170 TYR A CA 1
ATOM 1293 C C . TYR A 1 170 ? -0.707 4.416 13.695 1.00 98.31 170 TYR A C 1
ATOM 1295 O O . TYR A 1 170 ? -0.802 4.923 14.815 1.00 98.31 170 TYR A O 1
ATOM 1303 N N . ILE A 1 171 ? -1.669 3.636 13.190 1.00 98.56 171 ILE A N 1
ATOM 1304 C CA . ILE A 1 171 ? -2.907 3.311 13.911 1.00 98.56 171 ILE A CA 1
ATOM 1305 C C . ILE A 1 171 ? -2.577 2.550 15.198 1.00 98.56 171 ILE A C 1
ATOM 1307 O O . ILE A 1 171 ? -3.128 2.864 16.257 1.00 98.56 171 ILE A O 1
ATOM 1311 N N . TYR A 1 172 ? -1.661 1.578 15.141 1.00 98.06 172 TYR A N 1
ATOM 1312 C CA . TYR A 1 172 ? -1.251 0.851 16.338 1.00 98.06 172 TYR A CA 1
ATOM 1313 C C . TYR A 1 172 ? -0.604 1.776 17.373 1.00 98.06 172 TYR A C 1
ATOM 1315 O O . TYR A 1 172 ? -0.987 1.746 18.536 1.00 98.06 172 TYR A O 1
ATOM 1323 N N . GLU A 1 173 ? 0.333 2.627 16.971 1.00 97.56 173 GLU A N 1
ATOM 1324 C CA . GLU A 1 173 ? 1.042 3.514 17.896 1.00 97.56 173 GLU A CA 1
ATOM 1325 C C . GLU A 1 173 ? 0.161 4.641 18.450 1.00 97.56 173 GLU A C 1
ATOM 1327 O O . GLU A 1 173 ? 0.376 5.088 19.575 1.00 97.56 173 GLU A O 1
ATOM 1332 N N . THR A 1 174 ? -0.861 5.071 17.707 1.00 97.00 174 THR A N 1
ATOM 1333 C CA . THR A 1 174 ? -1.751 6.170 18.120 1.00 97.00 174 THR A CA 1
ATOM 1334 C C . THR A 1 174 ? -2.950 5.682 18.931 1.00 97.00 174 THR A C 1
ATOM 1336 O O . THR A 1 174 ? -3.424 6.382 19.824 1.00 97.00 174 THR A O 1
ATOM 1339 N N . ILE A 1 175 ? -3.457 4.481 18.636 1.00 96.00 175 ILE A N 1
ATOM 1340 C CA . ILE A 1 175 ? -4.678 3.941 19.248 1.00 96.00 175 ILE A CA 1
ATOM 1341 C C . ILE A 1 175 ? -4.384 2.671 20.033 1.00 96.00 175 ILE A C 1
ATOM 1343 O O . ILE A 1 175 ? -4.709 2.586 21.219 1.00 96.00 175 ILE A O 1
ATOM 1347 N N . GLY A 1 176 ? -3.776 1.691 19.362 1.00 95.75 176 GLY A N 1
ATOM 1348 C CA . GLY A 1 176 ? -3.600 0.340 19.879 1.00 95.75 176 GLY A CA 1
ATOM 1349 C C . GLY A 1 176 ? -2.764 0.304 21.154 1.00 95.75 176 GLY A C 1
ATOM 1350 O O . GLY A 1 176 ? -3.263 -0.046 22.223 1.00 95.75 176 GLY A O 1
ATOM 1351 N N . ARG A 1 177 ? -1.501 0.720 21.052 1.00 95.44 177 ARG A N 1
ATOM 1352 C CA . ARG A 1 177 ? -0.528 0.688 22.143 1.00 95.44 177 ARG A CA 1
ATOM 1353 C C . ARG A 1 177 ? -0.946 1.556 23.338 1.00 95.44 177 ARG A C 1
ATOM 1355 O O . ARG A 1 177 ? -0.920 1.019 24.446 1.00 95.44 177 ARG A O 1
ATOM 1362 N N . PRO A 1 178 ? -1.371 2.829 23.182 1.00 95.62 178 PRO A N 1
ATOM 1363 C CA . PRO A 1 178 ? -1.782 3.649 24.326 1.00 95.62 178 PRO A CA 1
ATOM 1364 C C . PRO A 1 178 ? -2.983 3.076 25.088 1.00 95.62 178 PRO A C 1
ATOM 1366 O O . PRO A 1 178 ? -3.085 3.256 26.299 1.00 95.62 178 PRO A O 1
ATOM 1369 N N . SER A 1 179 ? -3.863 2.352 24.391 1.00 95.56 179 SER A N 1
ATOM 1370 C CA . SER A 1 179 ? -5.063 1.736 24.971 1.00 95.56 179 SER A CA 1
ATOM 1371 C C . SER A 1 179 ? -4.835 0.290 25.439 1.00 95.56 179 SER A C 1
ATOM 1373 O O . SER A 1 179 ? -5.769 -0.366 25.895 1.00 95.56 179 SER A O 1
ATOM 1375 N N . GLY A 1 180 ? -3.605 -0.228 25.331 1.00 95.19 180 GLY A N 1
ATOM 1376 C CA . GLY A 1 180 ? -3.258 -1.596 25.725 1.00 95.19 180 GLY A CA 1
ATOM 1377 C C . GLY A 1 180 ? -3.826 -2.690 24.813 1.00 95.19 180 GLY A C 1
ATOM 1378 O O . GLY A 1 180 ? -3.892 -3.849 25.224 1.00 95.19 180 GLY A O 1
ATOM 1379 N N . HIS A 1 181 ? -4.244 -2.354 23.589 1.00 95.75 181 HIS A N 1
ATOM 1380 C CA . HIS A 1 181 ? -4.676 -3.343 22.605 1.00 95.75 181 HIS A CA 1
ATOM 1381 C C . HIS A 1 181 ? -3.479 -4.124 22.052 1.00 95.75 181 HIS A C 1
ATOM 1383 O O . HIS A 1 181 ? -2.370 -3.606 21.928 1.00 95.75 181 HIS A O 1
ATOM 1389 N N . SER A 1 182 ? -3.714 -5.381 21.674 1.00 95.44 182 SER A N 1
ATOM 1390 C CA . SER A 1 182 ? -2.712 -6.184 20.971 1.00 95.44 182 SER A CA 1
ATOM 1391 C C . SER A 1 182 ? -2.529 -5.677 19.540 1.00 95.44 182 SER A C 1
ATOM 1393 O O . SER A 1 182 ? -3.511 -5.363 18.869 1.00 95.44 182 SER A O 1
ATOM 1395 N N . SER A 1 183 ? -1.294 -5.678 19.030 1.00 95.19 183 SER A N 1
ATOM 1396 C CA . SER A 1 183 ? -1.015 -5.384 17.617 1.00 95.19 183 SER A CA 1
ATOM 1397 C C . SER A 1 183 ? -1.698 -6.363 16.659 1.00 95.19 183 SER A C 1
ATOM 1399 O O . SER A 1 183 ? -2.035 -5.978 15.545 1.00 95.19 183 SER A O 1
ATOM 1401 N N . SER A 1 184 ? -2.023 -7.578 17.122 1.00 95.12 184 SER A N 1
ATOM 1402 C CA . SER A 1 184 ? -2.827 -8.559 16.377 1.00 95.12 184 SER A CA 1
ATOM 1403 C C . SER A 1 184 ? -4.246 -8.083 16.045 1.00 95.12 184 SER A C 1
ATOM 1405 O O . SER A 1 184 ? -4.927 -8.708 15.234 1.00 95.12 184 SER A O 1
ATOM 1407 N N . ALA A 1 185 ? -4.716 -6.984 16.647 1.00 95.94 185 ALA A N 1
ATOM 1408 C CA . ALA A 1 185 ? -5.968 -6.338 16.266 1.00 95.94 185 ALA A CA 1
ATOM 1409 C C . ALA A 1 185 ? -5.949 -5.804 14.829 1.00 95.94 185 ALA A C 1
ATOM 1411 O O . ALA A 1 185 ? -7.005 -5.702 14.204 1.00 95.94 185 ALA A O 1
ATOM 1412 N N . ILE A 1 186 ? -4.757 -5.488 14.319 1.00 97.38 186 ILE A N 1
ATOM 1413 C CA . ILE A 1 186 ? -4.540 -4.889 13.010 1.00 97.38 186 ILE A CA 1
ATOM 1414 C C . ILE A 1 186 ? -3.889 -5.917 12.085 1.00 97.38 186 ILE A C 1
ATOM 1416 O O . ILE A 1 186 ? -2.892 -6.544 12.433 1.00 97.38 186 ILE A O 1
ATOM 1420 N N . LEU A 1 187 ? -4.452 -6.063 10.890 1.00 96.19 187 LEU A N 1
ATOM 1421 C CA . LEU A 1 187 ? -3.964 -6.920 9.818 1.00 96.19 187 LEU A CA 1
ATOM 1422 C C . LEU A 1 187 ? -3.623 -6.052 8.603 1.00 96.19 187 LEU A C 1
ATOM 1424 O O . LEU A 1 187 ? -4.522 -5.671 7.848 1.00 96.19 187 LEU A O 1
ATOM 1428 N N . PRO A 1 188 ? -2.342 -5.719 8.396 1.00 97.25 188 PRO A N 1
ATOM 1429 C CA . PRO A 1 188 ? -1.895 -5.154 7.134 1.00 97.25 188 PRO A CA 1
ATOM 1430 C C . PRO A 1 188 ? -2.046 -6.201 6.025 1.00 97.25 188 PRO A C 1
ATOM 1432 O O . PRO A 1 188 ? -1.588 -7.330 6.188 1.00 97.25 188 PRO A O 1
ATOM 1435 N N . VAL A 1 189 ? -2.691 -5.835 4.919 1.00 97.75 189 VAL A N 1
ATOM 1436 C CA . VAL A 1 189 ? -2.906 -6.685 3.740 1.00 97.75 189 VAL A CA 1
ATOM 1437 C C . VAL A 1 189 ? -2.555 -5.870 2.502 1.00 97.75 189 VAL A C 1
ATOM 1439 O O . VAL A 1 189 ? -3.358 -5.052 2.058 1.00 97.75 189 VAL A O 1
ATOM 1442 N N . THR A 1 190 ? -1.357 -6.040 1.959 1.00 98.12 19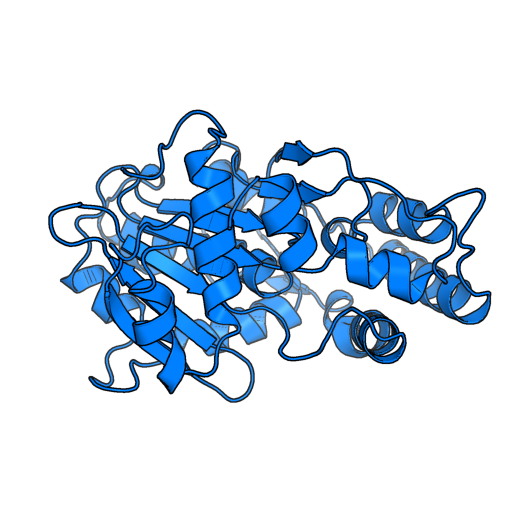0 THR A N 1
ATOM 1443 C CA . THR A 1 190 ? -0.825 -5.157 0.912 1.00 98.12 190 THR A CA 1
ATOM 1444 C C . THR A 1 190 ? -0.600 -5.890 -0.394 1.00 98.12 190 THR A C 1
ATOM 1446 O O . THR A 1 190 ? -0.296 -7.082 -0.411 1.00 98.12 190 THR A O 1
ATOM 1449 N N . PHE A 1 191 ? -0.761 -5.161 -1.495 1.00 98.06 191 PHE A N 1
ATOM 1450 C CA . PHE A 1 191 ? -0.612 -5.671 -2.852 1.00 98.06 191 PHE A CA 1
ATOM 1451 C C . PHE A 1 191 ? 0.334 -4.763 -3.627 1.00 98.06 191 PHE A C 1
ATOM 1453 O O . PHE A 1 191 ? 0.222 -3.540 -3.518 1.00 98.06 191 PHE A O 1
ATOM 1460 N N . ALA A 1 192 ? 1.249 -5.340 -4.406 1.00 97.50 192 ALA A N 1
ATOM 1461 C CA . ALA A 1 192 ? 2.120 -4.586 -5.313 1.00 97.50 192 ALA A CA 1
ATOM 1462 C C . ALA A 1 192 ? 2.903 -3.430 -4.645 1.00 97.50 192 ALA A C 1
ATOM 1464 O O . ALA A 1 192 ? 3.175 -2.405 -5.266 1.00 97.50 192 ALA A O 1
ATOM 1465 N N . ALA A 1 193 ? 3.194 -3.540 -3.347 1.00 97.00 193 ALA A N 1
ATOM 1466 C CA . ALA A 1 193 ? 3.694 -2.422 -2.555 1.00 97.00 193 ALA A CA 1
ATOM 1467 C C . ALA A 1 193 ? 5.211 -2.250 -2.732 1.00 97.00 193 ALA A C 1
ATOM 1469 O O . ALA A 1 193 ? 5.931 -3.195 -2.403 1.00 97.00 193 ALA A O 1
ATOM 1470 N N . PRO A 1 194 ? 5.725 -1.077 -3.154 1.00 96.19 194 PRO A N 1
ATOM 1471 C CA . PRO A 1 194 ? 7.150 -0.777 -3.028 1.00 96.19 194 PRO A CA 1
ATOM 1472 C C . PRO A 1 194 ? 7.563 -0.673 -1.551 1.00 96.19 194 PRO A C 1
ATOM 1474 O O . PRO A 1 194 ? 6.723 -0.554 -0.653 1.00 96.19 194 PRO A O 1
ATOM 1477 N N . THR A 1 195 ? 8.867 -0.706 -1.282 1.00 96.81 195 THR A N 1
ATOM 1478 C CA . THR A 1 195 ? 9.403 -0.548 0.075 1.00 96.81 195 THR A CA 1
ATOM 1479 C C . THR A 1 195 ? 9.135 0.853 0.617 1.00 96.81 195 THR A C 1
ATOM 1481 O O . THR A 1 195 ? 9.546 1.844 0.016 1.00 96.81 195 THR A O 1
ATOM 1484 N N . ALA A 1 196 ? 8.545 0.933 1.805 1.00 96.69 196 ALA A N 1
ATOM 1485 C CA . ALA A 1 196 ? 8.270 2.199 2.483 1.00 96.69 196 ALA A CA 1
ATOM 1486 C C . ALA A 1 196 ? 9.511 2.832 3.142 1.00 96.69 196 ALA A C 1
ATOM 1488 O O . ALA A 1 196 ? 9.622 4.057 3.244 1.00 96.69 196 ALA A O 1
ATOM 1489 N N . GLY A 1 197 ? 10.449 2.004 3.606 1.00 96.88 197 GLY A N 1
ATOM 1490 C CA . GLY A 1 197 ? 11.558 2.446 4.442 1.00 96.88 197 GLY A CA 1
ATOM 1491 C C . GLY A 1 197 ? 12.703 1.450 4.533 1.00 96.88 197 GLY A C 1
ATOM 1492 O O . GLY A 1 197 ? 12.790 0.491 3.763 1.00 96.88 197 GLY A O 1
ATOM 1493 N N . ASP A 1 198 ? 13.597 1.719 5.475 1.00 97.75 198 ASP A N 1
ATOM 1494 C CA . ASP A 1 198 ? 14.806 0.940 5.694 1.00 97.75 198 ASP A CA 1
ATOM 1495 C C . ASP A 1 198 ? 14.552 -0.398 6.411 1.00 97.75 198 ASP A C 1
ATOM 1497 O O . ASP A 1 198 ? 13.436 -0.742 6.812 1.00 97.75 198 ASP A O 1
ATOM 1501 N N . ALA A 1 199 ? 15.622 -1.170 6.601 1.00 97.56 199 ALA A N 1
ATOM 1502 C CA . ALA A 1 199 ? 15.577 -2.425 7.342 1.00 97.56 199 ALA A CA 1
ATOM 1503 C C . ALA A 1 199 ? 15.066 -2.272 8.788 1.00 97.56 199 ALA A C 1
ATOM 1505 O O . ALA A 1 199 ? 14.419 -3.188 9.297 1.00 97.56 199 ALA A O 1
ATOM 1506 N N . ALA A 1 200 ? 15.332 -1.154 9.471 1.00 98.00 200 ALA A N 1
ATOM 1507 C CA . ALA A 1 200 ? 14.832 -0.936 10.828 1.00 98.00 200 ALA A CA 1
ATOM 1508 C C . ALA A 1 200 ? 13.305 -0.755 10.828 1.00 98.00 200 ALA A C 1
ATOM 1510 O O . ALA A 1 200 ? 12.616 -1.401 11.621 1.00 98.00 200 ALA A O 1
ATOM 1511 N N . PHE A 1 201 ? 12.764 0.020 9.884 1.00 98.38 201 PHE A N 1
ATOM 1512 C CA . PHE A 1 201 ? 11.325 0.149 9.672 1.00 98.38 201 PHE A CA 1
ATOM 1513 C C . PHE A 1 201 ? 10.677 -1.183 9.281 1.00 98.38 201 PHE A C 1
ATOM 1515 O O . PHE A 1 201 ? 9.695 -1.595 9.903 1.00 98.38 201 PHE A O 1
ATOM 1522 N N . ALA A 1 202 ? 11.248 -1.896 8.307 1.00 98.19 202 ALA A N 1
ATOM 1523 C CA . ALA A 1 202 ? 10.732 -3.184 7.849 1.00 98.19 202 ALA A CA 1
ATOM 1524 C C . ALA A 1 202 ? 10.663 -4.217 8.988 1.00 98.19 202 ALA A C 1
ATOM 1526 O O . ALA A 1 202 ? 9.639 -4.879 9.169 1.00 98.19 202 ALA A O 1
ATOM 1527 N N . ASN A 1 203 ? 11.721 -4.307 9.802 1.00 98.06 203 ASN A N 1
ATOM 1528 C CA . ASN A 1 203 ? 11.770 -5.190 10.968 1.00 98.06 203 ASN A CA 1
ATOM 1529 C C . ASN A 1 203 ? 10.770 -4.780 12.049 1.00 98.06 203 ASN A C 1
ATOM 1531 O O . ASN A 1 203 ? 10.141 -5.640 12.664 1.00 98.06 203 ASN A O 1
ATOM 1535 N N . TYR A 1 204 ? 10.603 -3.480 12.282 1.00 98.06 204 TYR A N 1
ATOM 1536 C CA . TYR A 1 204 ? 9.646 -2.974 13.255 1.00 98.06 204 TYR A CA 1
ATOM 1537 C C . TYR A 1 204 ? 8.202 -3.306 12.852 1.00 98.06 204 TYR A C 1
ATOM 1539 O O . TYR A 1 204 ? 7.465 -3.887 13.649 1.00 98.06 204 TYR A O 1
ATOM 1547 N N . VAL A 1 205 ? 7.812 -3.033 11.604 1.00 97.75 205 VAL A N 1
ATOM 1548 C CA . VAL A 1 205 ? 6.475 -3.365 11.083 1.00 97.75 205 VAL A CA 1
ATOM 1549 C C . VAL A 1 205 ? 6.242 -4.879 11.075 1.00 97.75 205 VAL A C 1
ATOM 1551 O O . VAL A 1 205 ? 5.188 -5.339 11.516 1.00 97.75 205 VAL A O 1
ATOM 1554 N N . ALA A 1 206 ? 7.228 -5.677 10.654 1.00 97.38 206 ALA A N 1
ATOM 1555 C CA . ALA A 1 206 ? 7.130 -7.134 10.718 1.00 97.38 206 ALA A CA 1
ATOM 1556 C C . ALA A 1 206 ? 6.999 -7.650 12.161 1.00 97.38 206 ALA A C 1
ATOM 1558 O O . ALA A 1 206 ? 6.202 -8.549 12.420 1.00 97.38 206 ALA A O 1
ATOM 1559 N N . GLY A 1 207 ? 7.720 -7.053 13.112 1.00 96.81 207 GLY A N 1
ATOM 1560 C CA . GLY A 1 207 ? 7.627 -7.387 14.533 1.00 96.81 207 GLY A CA 1
ATOM 1561 C C . GLY A 1 207 ? 6.280 -7.022 15.161 1.00 96.81 207 GLY A C 1
ATOM 1562 O O . GLY A 1 207 ? 5.796 -7.746 16.029 1.00 96.81 207 GLY A O 1
ATOM 1563 N N . LEU A 1 208 ? 5.641 -5.937 14.711 1.00 96.56 208 LEU A N 1
ATOM 1564 C CA . LEU A 1 208 ? 4.290 -5.577 15.149 1.00 96.56 208 LEU A CA 1
ATOM 1565 C C . LEU A 1 208 ? 3.242 -6.590 14.673 1.00 96.56 208 LEU A C 1
ATOM 1567 O O . LEU A 1 208 ? 2.335 -6.925 15.435 1.00 96.56 208 LEU A O 1
ATOM 1571 N N . PHE A 1 209 ? 3.356 -7.073 13.436 1.00 95.94 209 PHE A N 1
ATOM 1572 C CA . PHE A 1 209 ? 2.279 -7.788 12.744 1.00 95.94 209 PHE A CA 1
ATOM 1573 C C . PHE A 1 209 ? 2.651 -9.232 12.374 1.00 95.94 209 PHE A C 1
ATOM 1575 O O . PHE A 1 209 ? 2.395 -9.670 11.255 1.00 95.94 209 PHE A O 1
ATOM 1582 N N . ASP A 1 210 ? 3.262 -9.956 13.318 1.00 92.56 210 ASP A N 1
ATOM 1583 C CA . ASP A 1 210 ? 3.554 -11.401 13.240 1.00 92.56 210 ASP A CA 1
ATOM 1584 C C . ASP A 1 210 ? 4.264 -11.831 11.941 1.00 92.56 210 ASP A C 1
ATOM 1586 O O . ASP A 1 210 ? 3.845 -12.735 11.222 1.00 92.56 210 ASP A O 1
ATOM 1590 N N . GLY A 1 211 ? 5.336 -11.117 11.592 1.00 91.38 211 GLY A N 1
ATOM 1591 C CA . GLY A 1 211 ? 6.128 -11.391 10.394 1.00 91.38 211 GLY A CA 1
ATOM 1592 C C . GLY A 1 211 ? 5.525 -10.855 9.094 1.00 91.38 211 GLY A C 1
ATOM 1593 O O . GLY A 1 211 ? 6.064 -11.152 8.031 1.00 91.38 211 GLY A O 1
ATOM 1594 N N . TYR A 1 212 ? 4.457 -10.053 9.169 1.00 91.19 212 TYR A N 1
ATOM 1595 C CA . TYR A 1 212 ? 3.815 -9.386 8.031 1.00 91.19 212 TYR A CA 1
ATOM 1596 C C . TYR A 1 212 ? 3.421 -10.364 6.898 1.00 91.19 212 TYR A C 1
ATOM 1598 O O . TYR A 1 212 ? 3.893 -10.253 5.764 1.00 91.19 212 TYR A O 1
ATOM 1606 N N . PRO A 1 213 ? 2.573 -11.370 7.187 1.00 89.62 213 PRO A N 1
ATOM 1607 C CA . PRO A 1 213 ? 2.364 -12.506 6.287 1.00 89.62 213 PRO A CA 1
ATOM 1608 C C . PRO A 1 213 ? 1.518 -12.185 5.043 1.00 89.62 213 PRO A C 1
ATOM 1610 O O . PRO A 1 213 ? 1.527 -12.957 4.088 1.00 89.62 213 PRO A O 1
ATOM 1613 N N . PHE A 1 214 ? 0.780 -11.071 5.035 1.00 94.81 214 PHE A N 1
ATOM 1614 C CA . PHE A 1 214 ? -0.167 -10.711 3.970 1.00 94.81 214 PHE A CA 1
ATOM 1615 C C . PHE A 1 214 ? 0.356 -9.582 3.076 1.00 94.81 214 PHE A C 1
ATOM 1617 O O . PHE A 1 214 ? -0.340 -8.603 2.814 1.00 94.81 214 PHE A O 1
ATOM 1624 N N . ARG A 1 215 ? 1.596 -9.733 2.612 1.00 96.25 215 ARG A N 1
ATOM 1625 C CA . ARG A 1 215 ? 2.197 -8.905 1.562 1.00 96.25 215 ARG A CA 1
ATOM 1626 C C . ARG A 1 215 ? 2.206 -9.712 0.277 1.00 96.25 215 ARG A C 1
ATOM 1628 O O . ARG A 1 215 ? 2.899 -10.720 0.218 1.00 96.25 215 ARG A O 1
ATOM 1635 N N . PHE A 1 216 ? 1.406 -9.316 -0.701 1.00 97.38 216 PHE A N 1
ATOM 1636 C CA . PHE A 1 216 ? 1.186 -10.076 -1.924 1.00 97.38 216 PHE A CA 1
ATOM 1637 C C . PHE A 1 216 ? 1.818 -9.392 -3.127 1.00 97.38 216 PHE A C 1
ATOM 1639 O O . PHE A 1 216 ? 1.611 -8.200 -3.367 1.00 97.38 216 PHE A O 1
ATOM 1646 N N . GLU A 1 217 ? 2.563 -10.169 -3.899 1.00 96.50 217 GLU A N 1
ATOM 1647 C CA . GLU A 1 217 ? 3.353 -9.680 -5.019 1.00 96.50 217 GLU A CA 1
ATOM 1648 C C . GLU A 1 217 ? 3.198 -10.610 -6.210 1.00 96.50 217 GLU A C 1
ATOM 1650 O O . GLU A 1 217 ? 3.264 -11.831 -6.075 1.00 96.50 217 GLU A O 1
ATOM 1655 N N . ASN A 1 218 ? 3.069 -10.025 -7.389 1.00 97.50 218 ASN A N 1
ATOM 1656 C CA . ASN A 1 218 ? 3.297 -10.724 -8.636 1.00 97.50 218 ASN A CA 1
ATOM 1657 C C . ASN A 1 218 ? 4.814 -10.830 -8.882 1.00 97.50 218 ASN A C 1
ATOM 1659 O O . ASN A 1 218 ? 5.537 -9.837 -8.816 1.00 97.50 218 ASN A O 1
ATOM 1663 N N . SER A 1 219 ? 5.316 -12.030 -9.188 1.00 97.38 219 SER A N 1
ATOM 1664 C CA . SER A 1 219 ? 6.742 -12.290 -9.423 1.00 97.38 219 SER A CA 1
ATOM 1665 C C . SER A 1 219 ? 7.355 -11.444 -10.541 1.00 97.38 219 SER A C 1
ATOM 1667 O O . SER A 1 219 ? 8.574 -11.245 -10.548 1.00 97.38 219 SER A O 1
ATOM 1669 N N . LEU A 1 220 ? 6.523 -10.995 -11.485 1.00 97.44 220 LEU A N 1
ATOM 1670 C CA . LEU A 1 220 ? 6.904 -10.169 -12.627 1.00 97.44 220 LEU A CA 1
ATOM 1671 C C . LEU A 1 220 ? 6.630 -8.675 -12.413 1.00 97.44 220 LEU A C 1
ATOM 1673 O O . LEU A 1 220 ? 7.042 -7.881 -13.244 1.00 97.44 220 LEU A O 1
ATOM 1677 N N . ASP A 1 221 ? 5.987 -8.271 -11.319 1.00 97.44 221 ASP A N 1
ATOM 1678 C CA . ASP A 1 221 ? 5.757 -6.858 -11.021 1.00 97.44 221 ASP A CA 1
ATOM 1679 C C . ASP A 1 221 ? 7.047 -6.191 -10.517 1.00 97.44 221 ASP A C 1
ATOM 1681 O O . ASP A 1 221 ? 7.732 -6.694 -9.618 1.00 97.44 221 ASP A O 1
ATOM 1685 N N . ILE A 1 222 ? 7.382 -5.044 -11.109 1.00 96.19 222 ILE A N 1
ATOM 1686 C CA . ILE A 1 222 ? 8.587 -4.284 -10.775 1.00 96.19 222 ILE A CA 1
ATOM 1687 C C . ILE A 1 222 ? 8.389 -3.394 -9.540 1.00 96.19 222 ILE A C 1
ATOM 1689 O O . ILE A 1 222 ? 9.372 -3.076 -8.871 1.00 96.19 222 ILE A O 1
ATOM 1693 N N . ALA A 1 223 ? 7.157 -3.002 -9.192 1.00 95.44 223 ALA A N 1
ATOM 1694 C CA . ALA A 1 223 ? 6.927 -2.044 -8.111 1.00 95.44 223 ALA A CA 1
ATOM 1695 C C . ALA A 1 223 ? 7.382 -2.571 -6.736 1.00 95.44 223 ALA A C 1
ATOM 1697 O O . ALA A 1 223 ? 8.117 -1.853 -6.059 1.00 95.44 223 ALA A O 1
ATOM 1698 N N . PRO A 1 224 ? 7.098 -3.831 -6.331 1.00 96.69 224 PRO A N 1
ATOM 1699 C CA . PRO A 1 224 ? 7.613 -4.377 -5.072 1.00 96.69 224 PRO A CA 1
ATOM 1700 C C . PRO A 1 224 ? 9.137 -4.498 -4.996 1.00 96.69 224 PRO A C 1
ATOM 1702 O O . PRO A 1 224 ? 9.691 -4.697 -3.912 1.00 96.69 224 PRO A O 1
ATOM 1705 N N . ARG A 1 225 ? 9.828 -4.405 -6.137 1.00 95.75 225 ARG A N 1
ATOM 1706 C CA . ARG A 1 225 ? 11.291 -4.460 -6.208 1.00 95.75 225 ARG A CA 1
ATOM 1707 C C . ARG A 1 225 ? 11.923 -3.127 -5.816 1.00 95.75 225 ARG A C 1
ATOM 1709 O O . ARG A 1 225 ? 13.003 -3.125 -5.215 1.00 95.75 225 ARG A O 1
ATOM 1716 N N . GLY A 1 226 ? 11.240 -2.022 -6.111 1.00 93.31 226 GLY A N 1
ATOM 1717 C CA . GLY A 1 226 ? 11.618 -0.695 -5.641 1.00 93.31 226 GLY A CA 1
ATOM 1718 C C . GLY A 1 226 ? 11.506 -0.630 -4.115 1.00 93.31 226 GLY A C 1
ATOM 1719 O O . GLY A 1 226 ? 10.496 -1.048 -3.556 1.00 93.31 226 GLY A O 1
ATOM 1720 N N . TRP A 1 227 ? 12.510 -0.185 -3.364 1.00 94.25 227 TRP A N 1
ATOM 1721 C CA . TRP A 1 227 ? 13.788 0.438 -3.738 1.00 94.25 227 TRP A CA 1
ATOM 1722 C C . TRP A 1 227 ? 14.990 -0.379 -3.245 1.00 94.25 227 TRP A C 1
ATOM 1724 O O . TRP A 1 227 ? 16.042 0.161 -2.915 1.00 94.25 227 TRP A O 1
ATOM 1734 N N . THR A 1 228 ? 14.844 -1.703 -3.152 1.00 96.31 228 THR A N 1
ATOM 1735 C CA . THR A 1 228 ? 15.952 -2.581 -2.743 1.00 96.31 228 THR A CA 1
ATOM 1736 C C . THR A 1 228 ? 17.001 -2.668 -3.854 1.00 96.31 228 THR A C 1
ATOM 1738 O O . THR A 1 228 ? 16.636 -2.785 -5.023 1.00 96.31 228 THR A O 1
ATOM 1741 N N . LEU A 1 229 ? 18.297 -2.692 -3.517 1.00 96.69 229 LEU A N 1
ATOM 1742 C CA . LEU A 1 229 ? 19.362 -2.815 -4.528 1.00 96.69 229 LEU A CA 1
ATOM 1743 C C . LEU A 1 229 ? 19.202 -4.085 -5.379 1.00 96.69 229 LEU A C 1
ATOM 1745 O O . LEU A 1 229 ? 19.184 -4.015 -6.602 1.00 96.69 229 LEU A O 1
ATOM 1749 N N . SER A 1 230 ? 18.950 -5.232 -4.739 1.00 97.06 230 SER A N 1
ATOM 1750 C CA . SER A 1 230 ? 18.686 -6.497 -5.442 1.00 97.06 230 SER A CA 1
ATOM 1751 C C . SER A 1 230 ? 17.410 -6.470 -6.286 1.00 97.06 230 SER A C 1
ATOM 1753 O O . SER A 1 230 ? 17.281 -7.202 -7.266 1.00 97.06 230 SER A O 1
ATOM 1755 N N . GLY A 1 231 ? 16.428 -5.667 -5.882 1.00 96.94 231 GLY A N 1
ATOM 1756 C CA . GLY A 1 231 ? 15.209 -5.463 -6.645 1.00 96.94 231 GLY A CA 1
ATOM 1757 C C . GLY A 1 231 ? 15.473 -4.648 -7.904 1.00 96.94 231 GLY A C 1
ATOM 1758 O O . GLY A 1 231 ? 15.040 -5.053 -8.978 1.00 96.94 231 GLY A O 1
ATOM 1759 N N . LEU A 1 232 ? 16.233 -3.561 -7.794 1.00 96.69 232 LEU A N 1
ATOM 1760 C CA . LEU A 1 232 ? 16.646 -2.750 -8.938 1.00 96.69 232 LEU A CA 1
ATOM 1761 C C . LEU A 1 232 ? 17.554 -3.533 -9.901 1.00 96.69 232 LEU A C 1
ATOM 1763 O O . LEU A 1 232 ? 17.340 -3.461 -11.109 1.00 96.69 232 LEU A O 1
ATOM 1767 N N . ASP A 1 233 ? 18.461 -4.3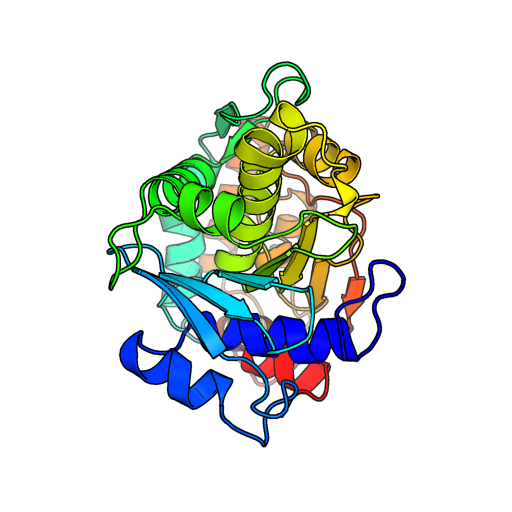75 -9.392 1.00 97.75 233 ASP A N 1
ATOM 1768 C CA . ASP A 1 233 ? 19.230 -5.319 -10.220 1.00 97.75 233 ASP A CA 1
ATOM 1769 C C . ASP A 1 233 ? 18.309 -6.231 -11.038 1.00 97.75 233 ASP A C 1
ATOM 1771 O O . ASP A 1 233 ? 18.548 -6.496 -12.218 1.00 97.75 233 ASP A O 1
ATOM 1775 N N . TRP A 1 234 ? 17.224 -6.713 -10.426 1.00 97.50 234 TRP A N 1
ATOM 1776 C CA . TRP A 1 234 ? 16.241 -7.519 -11.139 1.00 97.50 234 TRP A CA 1
ATOM 1777 C C . TRP A 1 234 ? 15.501 -6.710 -12.207 1.00 97.50 234 TRP A C 1
ATOM 1779 O O . TRP A 1 234 ? 15.291 -7.235 -13.296 1.00 97.50 234 TRP A O 1
ATOM 1789 N N . VAL A 1 235 ? 15.144 -5.447 -11.943 1.00 96.88 235 VAL A N 1
ATOM 1790 C CA . VAL A 1 235 ? 14.493 -4.572 -12.937 1.00 96.88 235 VAL A CA 1
ATOM 1791 C C . VAL A 1 235 ? 15.387 -4.391 -14.167 1.00 96.88 235 VAL A C 1
ATOM 1793 O O . VAL A 1 235 ? 14.906 -4.568 -15.288 1.00 96.88 235 VAL A O 1
ATOM 1796 N N . LEU A 1 236 ? 16.687 -4.145 -13.976 1.00 96.88 236 LEU A N 1
ATOM 1797 C CA . LEU A 1 236 ? 17.671 -4.023 -15.064 1.00 96.88 236 LEU A CA 1
ATOM 1798 C C . LEU A 1 236 ? 17.782 -5.293 -15.926 1.00 96.88 236 LEU A C 1
ATOM 1800 O O . LEU A 1 236 ? 18.110 -5.214 -17.107 1.00 96.88 236 LEU A O 1
ATOM 1804 N N . ASN A 1 237 ? 17.478 -6.457 -15.348 1.00 96.19 237 ASN A N 1
ATOM 1805 C CA . ASN A 1 237 ? 17.552 -7.769 -15.998 1.00 96.19 237 ASN A CA 1
ATOM 1806 C C . ASN A 1 237 ? 16.165 -8.397 -16.237 1.00 96.19 237 ASN A C 1
ATOM 1808 O O . ASN A 1 237 ? 16.053 -9.610 -16.439 1.00 96.19 237 ASN A O 1
ATOM 1812 N N . SER A 1 238 ? 15.098 -7.600 -16.174 1.00 95.44 238 SER A N 1
ATOM 1813 C CA . SER A 1 238 ? 13.721 -8.095 -16.232 1.00 95.44 238 SER A CA 1
ATOM 1814 C C . SER A 1 238 ? 13.328 -8.584 -17.633 1.00 95.44 238 SER A C 1
ATOM 1816 O O . SER A 1 238 ? 13.942 -8.228 -18.642 1.00 95.44 238 SER A O 1
ATOM 1818 N N . TYR A 1 239 ? 12.307 -9.449 -17.665 1.00 95.00 239 TYR A N 1
ATOM 1819 C CA . TYR A 1 239 ? 11.598 -9.931 -18.862 1.00 95.00 239 TYR A CA 1
ATOM 1820 C C . TYR A 1 239 ? 12.462 -10.547 -19.972 1.00 95.00 239 TYR A C 1
ATOM 1822 O O . TYR A 1 239 ? 12.076 -10.582 -21.134 1.00 95.00 239 TYR A O 1
ATOM 1830 N N . GLN A 1 240 ? 13.631 -11.088 -19.638 1.00 91.12 240 GLN A N 1
ATOM 1831 C CA . GLN A 1 240 ? 14.482 -11.738 -20.633 1.00 91.12 240 GLN A CA 1
ATOM 1832 C C . GLN A 1 240 ? 13.827 -13.012 -21.211 1.00 91.12 240 GLN A C 1
ATOM 1834 O O . GLN A 1 240 ? 13.260 -13.799 -20.449 1.00 91.12 240 GLN A O 1
ATOM 1839 N N . PRO A 1 241 ? 13.944 -13.276 -22.532 1.00 91.00 241 PRO A N 1
ATOM 1840 C CA . PRO A 1 241 ? 14.663 -12.493 -23.548 1.00 91.00 241 PRO A CA 1
ATOM 1841 C C . PRO A 1 241 ? 13.827 -11.382 -24.219 1.00 91.00 241 PRO A C 1
ATOM 1843 O O . PRO A 1 241 ? 14.354 -10.683 -25.083 1.00 91.00 241 PRO A O 1
ATOM 1846 N N . ALA A 1 242 ? 12.540 -11.243 -23.901 1.00 91.88 242 ALA A N 1
ATOM 1847 C CA . ALA A 1 242 ? 11.680 -10.165 -24.383 1.00 91.88 242 ALA A CA 1
ATOM 1848 C C . ALA A 1 242 ? 10.436 -10.009 -23.482 1.00 91.88 242 ALA A C 1
ATOM 1850 O O . ALA A 1 242 ? 9.896 -11.032 -23.054 1.00 91.88 242 ALA A O 1
ATOM 1851 N N . PRO A 1 243 ? 9.931 -8.776 -23.282 1.00 94.75 243 PRO A N 1
ATOM 1852 C CA . PRO A 1 243 ? 10.467 -7.514 -23.809 1.00 94.75 243 PRO A CA 1
ATOM 1853 C C . PRO A 1 243 ? 11.770 -7.019 -23.179 1.00 94.75 243 PRO A C 1
ATOM 1855 O O . PRO A 1 243 ? 12.075 -7.291 -22.028 1.00 94.75 243 PRO A O 1
ATOM 1858 N N . GLN A 1 244 ? 12.520 -6.224 -23.943 1.00 93.81 244 GLN A N 1
ATOM 1859 C CA . GLN A 1 244 ? 13.760 -5.596 -23.486 1.00 93.81 244 GLN A CA 1
ATOM 1860 C C . GLN A 1 244 ? 13.501 -4.195 -22.938 1.00 93.81 244 GLN A C 1
ATOM 1862 O O . GLN A 1 244 ? 12.788 -3.403 -23.559 1.00 93.81 244 GLN A O 1
ATOM 1867 N N . ILE A 1 245 ? 14.120 -3.889 -21.800 1.00 94.62 245 ILE A N 1
ATOM 1868 C CA . ILE A 1 245 ? 14.186 -2.535 -21.250 1.00 94.62 245 ILE A CA 1
ATOM 1869 C C . ILE A 1 245 ? 14.887 -1.605 -22.252 1.00 94.62 245 ILE A C 1
ATOM 1871 O O . ILE A 1 245 ? 15.842 -2.003 -22.918 1.00 94.62 245 ILE A O 1
ATOM 1875 N N . SER A 1 246 ? 14.399 -0.372 -22.398 1.00 93.12 246 SER A N 1
ATOM 1876 C CA . SER A 1 246 ? 15.066 0.612 -23.262 1.00 93.12 246 SER A CA 1
ATOM 1877 C C . SER A 1 246 ? 16.391 1.076 -22.648 1.00 93.12 246 SER A C 1
ATOM 1879 O O . SER A 1 246 ? 16.476 1.215 -21.430 1.00 93.12 246 SER A O 1
ATOM 1881 N N . ASP A 1 247 ? 17.394 1.401 -23.471 1.00 94.69 247 ASP A N 1
ATOM 1882 C CA . ASP A 1 247 ? 18.695 1.906 -22.991 1.00 94.69 247 ASP A CA 1
ATOM 1883 C C . ASP A 1 247 ? 18.552 3.151 -22.098 1.00 94.69 247 ASP A C 1
ATOM 1885 O O . ASP A 1 247 ? 19.259 3.303 -21.102 1.00 94.69 247 ASP A O 1
ATOM 1889 N N . PHE A 1 248 ? 17.613 4.041 -22.440 1.00 92.50 248 PHE A N 1
ATOM 1890 C CA . PHE A 1 248 ? 17.322 5.232 -21.644 1.00 92.50 248 PHE A CA 1
ATOM 1891 C C . PHE A 1 248 ? 16.831 4.856 -20.243 1.00 92.50 248 PHE A C 1
ATOM 1893 O O . PHE A 1 248 ? 17.373 5.332 -19.246 1.00 92.50 248 PHE A O 1
ATOM 1900 N N . PHE A 1 249 ? 15.827 3.981 -20.168 1.00 93.44 249 PHE A N 1
ATOM 1901 C CA . PHE A 1 249 ? 15.255 3.577 -18.890 1.00 93.44 249 PHE A CA 1
ATOM 1902 C C . PHE A 1 249 ? 16.221 2.707 -18.082 1.00 93.44 249 PHE A C 1
ATOM 1904 O O . PHE A 1 249 ? 16.304 2.863 -16.869 1.00 93.44 249 PHE A O 1
ATOM 1911 N N . TYR A 1 250 ? 17.026 1.872 -18.744 1.00 95.31 250 TYR A N 1
ATOM 1912 C CA . TYR A 1 250 ? 18.138 1.167 -18.110 1.00 95.31 250 TYR A CA 1
ATOM 1913 C C . TYR A 1 250 ? 19.071 2.158 -17.407 1.00 95.31 250 TYR A C 1
ATOM 1915 O O . TYR A 1 250 ? 19.336 2.013 -16.218 1.00 95.31 250 TYR A O 1
ATOM 1923 N N . GLY A 1 251 ? 19.526 3.200 -18.115 1.00 95.31 251 GLY A N 1
ATOM 1924 C CA . GLY A 1 251 ? 20.403 4.223 -17.543 1.00 95.31 251 GLY A CA 1
ATOM 1925 C C . GLY A 1 251 ? 19.774 4.975 -16.366 1.00 95.31 251 GLY A C 1
ATOM 1926 O O . GLY A 1 251 ? 20.473 5.305 -15.408 1.00 95.31 251 GLY A O 1
ATOM 1927 N N . LEU A 1 252 ? 18.458 5.210 -16.402 1.00 93.56 252 LEU A N 1
ATOM 1928 C CA . LEU A 1 252 ? 17.713 5.806 -15.290 1.00 93.56 252 LEU A CA 1
ATOM 1929 C C . LEU A 1 252 ? 17.721 4.895 -14.052 1.00 93.56 252 LEU A C 1
ATOM 1931 O O . LEU A 1 252 ? 18.101 5.342 -12.970 1.00 93.56 252 LEU A O 1
ATOM 1935 N N . VAL A 1 253 ? 17.347 3.622 -14.210 1.00 94.81 253 VAL A N 1
ATOM 1936 C CA . VAL A 1 253 ? 17.304 2.642 -13.111 1.00 94.81 253 VAL A CA 1
ATOM 1937 C C . VAL A 1 253 ? 18.704 2.403 -12.533 1.00 94.81 253 VAL A C 1
ATOM 1939 O O . VAL A 1 253 ? 18.866 2.401 -11.314 1.00 94.81 253 VAL A O 1
ATOM 1942 N N . ASP A 1 254 ? 19.721 2.272 -13.390 1.00 96.25 254 ASP A N 1
ATOM 1943 C CA . ASP A 1 254 ? 21.128 2.103 -12.996 1.00 96.25 254 ASP A CA 1
ATOM 1944 C C . ASP A 1 254 ? 21.641 3.313 -12.197 1.00 96.25 254 ASP A C 1
ATOM 1946 O O . ASP A 1 254 ? 22.296 3.163 -11.166 1.00 96.25 254 ASP A O 1
ATOM 1950 N N . SER A 1 255 ? 21.258 4.529 -12.598 1.00 94.19 255 SER A N 1
ATOM 1951 C CA . SER A 1 255 ? 21.603 5.745 -11.853 1.00 94.19 255 SER A CA 1
ATOM 1952 C C . SER A 1 255 ? 20.978 5.754 -10.456 1.00 94.19 255 SER A C 1
ATOM 1954 O O . SER A 1 255 ? 21.667 6.051 -9.480 1.00 94.19 255 SER A O 1
ATOM 1956 N N . VAL A 1 256 ? 19.694 5.393 -10.332 1.00 93.38 256 VAL A N 1
ATOM 1957 C CA . VAL A 1 256 ? 19.022 5.313 -9.024 1.00 93.38 256 VAL A CA 1
ATOM 1958 C C . VAL A 1 256 ? 19.659 4.239 -8.143 1.00 93.38 256 VAL A C 1
ATOM 1960 O O . VAL A 1 256 ? 19.882 4.484 -6.956 1.00 93.38 256 VAL A O 1
ATOM 1963 N N . TRP A 1 257 ? 20.021 3.087 -8.715 1.00 95.62 257 TRP A N 1
ATOM 1964 C CA . TRP A 1 257 ? 20.750 2.035 -8.004 1.00 95.62 257 TRP A CA 1
ATOM 1965 C C . TRP A 1 257 ? 22.042 2.578 -7.380 1.00 95.62 257 TRP A C 1
ATOM 1967 O O . TRP A 1 257 ? 22.253 2.430 -6.174 1.00 95.62 257 TRP A O 1
ATOM 1977 N N . TRP A 1 258 ? 22.869 3.283 -8.162 1.00 96.19 258 TRP A N 1
ATOM 1978 C CA . TRP A 1 258 ? 24.127 3.857 -7.672 1.00 96.19 258 TRP A CA 1
ATOM 1979 C C . TRP A 1 258 ? 23.910 4.931 -6.611 1.00 96.19 258 TRP A C 1
ATOM 1981 O O . TRP A 1 258 ? 24.644 4.973 -5.625 1.00 96.19 258 TRP A O 1
ATOM 1991 N N . MET A 1 259 ? 22.890 5.775 -6.769 1.00 94.56 259 MET A N 1
ATOM 1992 C CA . MET A 1 259 ? 22.556 6.792 -5.769 1.00 94.56 259 MET A CA 1
ATOM 1993 C C . MET A 1 259 ? 22.125 6.165 -4.438 1.00 94.56 259 MET A C 1
ATOM 1995 O O . MET A 1 259 ? 22.523 6.653 -3.379 1.00 94.56 259 MET A O 1
ATOM 1999 N N . LEU A 1 260 ? 21.359 5.069 -4.476 1.00 94.62 260 LEU A N 1
ATOM 2000 C CA . LEU A 1 260 ? 20.970 4.333 -3.274 1.00 94.62 260 LEU A CA 1
ATOM 2001 C C . LEU A 1 260 ? 22.173 3.659 -2.605 1.00 94.62 260 LEU A C 1
ATOM 2003 O O . LEU A 1 260 ? 22.328 3.749 -1.386 1.00 94.62 260 LEU A O 1
ATOM 2007 N N . TYR A 1 261 ? 23.039 3.033 -3.404 1.00 96.62 261 TYR A N 1
ATOM 2008 C CA . TYR A 1 261 ? 24.245 2.364 -2.925 1.00 96.62 261 TYR A CA 1
ATOM 2009 C C . TYR A 1 261 ? 25.228 3.344 -2.265 1.00 96.62 261 TYR A C 1
ATOM 2011 O O . TYR A 1 261 ? 25.589 3.164 -1.102 1.00 96.62 261 TYR A O 1
ATOM 2019 N N . GLU A 1 262 ? 25.615 4.415 -2.964 1.00 96.19 262 GLU A N 1
ATOM 2020 C CA . GLU A 1 262 ? 26.559 5.424 -2.456 1.00 96.19 262 GLU A CA 1
ATOM 2021 C C . GLU A 1 262 ? 25.980 6.220 -1.277 1.00 96.19 262 GLU A C 1
ATOM 2023 O O . GLU A 1 262 ? 26.707 6.620 -0.366 1.00 96.19 262 GLU A O 1
ATOM 2028 N N . GLY A 1 263 ? 24.660 6.423 -1.259 1.00 93.81 263 GLY A N 1
ATOM 2029 C CA . GLY A 1 263 ? 23.957 7.054 -0.145 1.00 93.81 263 GLY A CA 1
ATOM 2030 C C . GLY A 1 263 ? 23.801 6.164 1.093 1.00 93.81 263 GLY A C 1
ATOM 2031 O O . GLY A 1 263 ? 23.373 6.654 2.137 1.00 93.81 263 GLY A O 1
ATOM 2032 N N . GLY A 1 264 ? 24.143 4.873 1.005 1.00 95.00 264 GLY A N 1
ATOM 2033 C CA . GLY A 1 264 ? 23.995 3.920 2.107 1.00 95.00 264 GLY A CA 1
ATOM 2034 C C . GLY A 1 264 ? 22.537 3.597 2.453 1.00 95.00 264 GLY A C 1
ATOM 2035 O O . GLY A 1 264 ? 22.250 3.203 3.585 1.00 95.00 264 GLY A O 1
ATOM 2036 N N . PHE A 1 265 ? 21.613 3.769 1.505 1.00 94.94 265 PHE A N 1
ATOM 2037 C CA . PHE A 1 265 ? 20.196 3.484 1.703 1.00 94.94 265 PHE A CA 1
ATOM 2038 C C . PHE A 1 265 ? 19.952 1.973 1.705 1.00 94.94 265 PHE A C 1
ATOM 2040 O O . PHE A 1 265 ? 20.279 1.271 0.751 1.00 94.94 265 PHE A O 1
ATOM 2047 N N . ASN A 1 266 ? 19.334 1.463 2.771 1.00 95.19 266 ASN A N 1
ATOM 2048 C CA . ASN A 1 266 ? 19.049 0.036 2.935 1.00 95.19 266 ASN A CA 1
ATOM 2049 C C . ASN A 1 266 ? 17.540 -0.232 2.972 1.00 95.19 266 ASN A C 1
ATOM 2051 O O . ASN A 1 266 ? 17.002 -0.698 3.980 1.00 95.19 266 ASN A O 1
ATOM 2055 N N . TYR A 1 267 ? 16.845 0.116 1.886 1.00 97.31 267 TYR A N 1
ATOM 2056 C CA . TYR A 1 267 ? 15.422 -0.181 1.731 1.00 97.31 267 TYR A CA 1
ATOM 2057 C C . TYR A 1 267 ? 15.156 -1.680 1.842 1.00 97.31 267 TYR A C 1
ATOM 2059 O O . TYR A 1 267 ? 15.919 -2.500 1.334 1.00 97.31 267 TYR A O 1
ATOM 2067 N N . THR A 1 268 ? 14.080 -2.052 2.531 1.00 97.50 268 THR A N 1
ATOM 2068 C CA . THR A 1 268 ? 13.741 -3.457 2.790 1.00 97.50 268 THR A CA 1
ATOM 2069 C C . THR A 1 268 ? 12.226 -3.637 2.837 1.00 97.50 268 THR A C 1
ATOM 2071 O O . THR A 1 268 ? 11.502 -2.792 3.361 1.00 97.50 268 THR A O 1
ATOM 2074 N N . GLN A 1 269 ? 11.732 -4.749 2.293 1.00 97.31 269 GLN A N 1
ATOM 2075 C CA . GLN A 1 269 ? 10.324 -5.130 2.415 1.00 97.31 269 GLN A CA 1
ATOM 2076 C C . GLN A 1 269 ? 10.030 -5.704 3.814 1.00 97.31 269 GLN A C 1
ATOM 2078 O O . GLN A 1 269 ? 10.831 -6.494 4.320 1.00 97.31 269 GLN A O 1
ATOM 2083 N N . PRO A 1 270 ? 8.896 -5.367 4.457 1.00 96.50 270 PRO A N 1
ATOM 2084 C CA . PRO A 1 270 ? 8.504 -5.998 5.711 1.00 96.50 270 PRO A CA 1
ATOM 2085 C C . PRO A 1 270 ? 8.040 -7.439 5.470 1.00 96.50 270 PRO A C 1
ATOM 2087 O O . PRO A 1 270 ? 7.142 -7.697 4.666 1.00 96.50 270 PRO A O 1
ATOM 2090 N N . GLY A 1 271 ? 8.622 -8.375 6.221 1.00 93.94 271 GLY A N 1
ATOM 2091 C CA . GLY A 1 271 ? 8.238 -9.785 6.181 1.00 93.94 271 GLY A CA 1
ATOM 2092 C C . GLY A 1 271 ? 8.569 -10.503 4.870 1.00 93.94 271 GLY A C 1
ATOM 2093 O O . GLY A 1 271 ? 8.965 -9.906 3.872 1.00 93.94 271 GLY A O 1
ATOM 2094 N N . ALA A 1 272 ? 8.390 -11.826 4.867 1.00 89.94 272 ALA A N 1
ATOM 2095 C CA . ALA A 1 272 ? 8.645 -12.639 3.676 1.00 89.94 272 ALA A CA 1
ATOM 2096 C C . ALA A 1 272 ? 7.599 -12.401 2.573 1.00 89.94 272 ALA A C 1
ATOM 2098 O O . ALA A 1 272 ? 7.937 -12.437 1.394 1.00 89.94 272 ALA A O 1
ATOM 2099 N N . GLY A 1 273 ? 6.352 -12.101 2.948 1.00 90.94 273 GLY A N 1
ATOM 2100 C CA . GLY A 1 273 ? 5.242 -11.980 2.005 1.00 90.94 273 GLY A CA 1
ATOM 2101 C C . GLY A 1 273 ? 4.937 -13.277 1.249 1.00 90.94 273 GLY A C 1
ATOM 2102 O O . GLY A 1 273 ? 5.344 -14.373 1.639 1.00 90.94 273 GLY A O 1
ATOM 2103 N N . VAL A 1 274 ? 4.186 -13.135 0.163 1.00 94.56 274 VAL A N 1
ATOM 2104 C CA . VAL A 1 274 ? 3.767 -14.190 -0.753 1.00 94.56 274 VAL A CA 1
ATOM 2105 C C . VAL A 1 274 ? 4.001 -13.690 -2.172 1.00 94.56 274 VAL A C 1
ATOM 2107 O O . VAL A 1 274 ? 3.417 -12.690 -2.587 1.00 94.56 274 VAL A O 1
ATOM 2110 N N . VAL A 1 275 ? 4.837 -14.417 -2.910 1.00 95.25 275 VAL A N 1
ATOM 2111 C CA . VAL A 1 275 ? 5.141 -14.133 -4.314 1.00 95.25 275 VAL A CA 1
ATOM 2112 C C . VAL A 1 275 ? 4.385 -15.127 -5.188 1.00 95.25 275 VAL A C 1
ATOM 2114 O O . VAL A 1 275 ? 4.706 -16.318 -5.220 1.00 95.25 275 VAL A O 1
ATOM 2117 N N . ASP A 1 276 ? 3.377 -14.632 -5.890 1.00 94.94 276 ASP A N 1
ATOM 2118 C CA . ASP A 1 276 ? 2.574 -15.390 -6.837 1.00 94.94 276 ASP A CA 1
ATOM 2119 C C . ASP A 1 276 ? 3.193 -15.320 -8.236 1.00 94.94 276 ASP A C 1
ATOM 2121 O O . ASP A 1 276 ? 3.764 -14.307 -8.636 1.00 94.94 276 ASP A O 1
ATOM 2125 N N . GLN A 1 277 ? 3.120 -16.420 -8.984 1.00 95.62 277 GLN A N 1
ATOM 2126 C CA . GLN A 1 277 ? 3.750 -16.500 -10.301 1.00 95.62 277 GLN A CA 1
ATOM 2127 C C . GLN A 1 277 ? 2.956 -15.693 -11.332 1.00 95.62 277 GLN A C 1
ATOM 2129 O O . GLN A 1 277 ? 1.813 -16.030 -11.643 1.00 95.62 277 GLN A O 1
ATOM 2134 N N . GLY A 1 278 ? 3.585 -14.651 -11.871 1.00 93.75 278 GLY A N 1
ATOM 2135 C CA . GLY A 1 278 ? 3.084 -13.891 -13.011 1.00 93.75 278 GLY A CA 1
ATOM 2136 C C . GLY A 1 278 ? 3.196 -14.666 -14.320 1.00 93.75 278 GLY A C 1
ATOM 2137 O O . GLY A 1 278 ? 3.972 -15.616 -14.444 1.00 93.75 278 GLY A O 1
ATOM 2138 N N . THR A 1 279 ? 2.434 -14.234 -15.321 1.00 93.62 279 THR A N 1
ATOM 2139 C CA . THR A 1 279 ? 2.523 -14.764 -16.688 1.00 93.62 279 THR A CA 1
ATOM 2140 C C . THR A 1 279 ? 3.039 -13.674 -17.606 1.00 93.62 279 THR A C 1
ATOM 2142 O O . THR A 1 279 ? 2.356 -12.674 -17.792 1.00 93.62 279 THR A O 1
ATOM 2145 N N . LEU A 1 280 ? 4.232 -13.877 -18.162 1.00 93.31 280 LEU A N 1
ATOM 2146 C CA . LEU A 1 280 ? 4.868 -12.935 -19.080 1.00 93.31 280 LEU A CA 1
ATOM 2147 C C . LEU A 1 280 ? 4.102 -12.881 -20.409 1.00 93.31 280 LEU A C 1
ATOM 2149 O O . LEU A 1 280 ? 3.738 -13.942 -20.929 1.00 93.31 280 LEU A O 1
ATOM 2153 N N . VAL A 1 281 ? 3.931 -11.689 -20.986 1.00 91.62 281 VAL A N 1
ATOM 2154 C CA . VAL A 1 281 ? 3.391 -11.499 -22.345 1.00 91.62 281 VAL A CA 1
ATOM 2155 C C . VAL A 1 281 ? 4.499 -10.962 -23.268 1.00 91.62 281 VAL A C 1
ATOM 2157 O O . VAL A 1 281 ? 4.704 -9.752 -23.375 1.00 91.62 281 VAL A O 1
ATOM 2160 N N . PRO A 1 282 ? 5.256 -11.838 -23.962 1.00 85.69 282 PRO A N 1
ATOM 2161 C CA . PRO A 1 282 ? 6.475 -11.443 -24.676 1.00 85.69 282 PRO A CA 1
ATOM 2162 C C . PRO A 1 282 ? 6.256 -10.450 -25.826 1.00 85.69 282 PRO A C 1
ATOM 2164 O O . PRO A 1 282 ? 7.206 -9.812 -26.277 1.00 85.69 282 PRO A O 1
ATOM 2167 N N . GLU A 1 283 ? 5.029 -10.351 -26.345 1.00 90.81 283 GLU A N 1
ATOM 2168 C CA . GLU A 1 283 ? 4.662 -9.447 -27.436 1.00 90.81 283 GLU A CA 1
ATOM 2169 C C . GLU A 1 283 ? 4.497 -7.991 -26.987 1.00 90.81 283 GLU A C 1
ATOM 2171 O O . GLU A 1 283 ? 4.455 -7.087 -27.828 1.00 90.81 283 GLU A O 1
ATOM 2176 N N . PHE A 1 284 ? 4.374 -7.742 -25.682 1.00 91.44 284 PHE A N 1
ATOM 2177 C CA . PHE A 1 284 ? 4.327 -6.386 -25.158 1.00 91.44 284 PHE A CA 1
ATOM 2178 C C . PHE A 1 284 ? 5.685 -5.706 -25.298 1.00 91.44 284 PHE A C 1
ATOM 2180 O O . PHE A 1 284 ? 6.729 -6.341 -25.340 1.00 91.44 284 PHE A O 1
ATOM 2187 N N . TRP A 1 285 ? 5.672 -4.379 -25.381 1.00 93.62 285 TRP A N 1
ATOM 2188 C CA . TRP A 1 285 ? 6.865 -3.582 -25.111 1.00 93.62 285 TRP A CA 1
ATOM 2189 C C . TRP A 1 285 ? 7.052 -3.471 -23.593 1.00 93.62 285 TRP A C 1
ATOM 2191 O O . TRP A 1 285 ? 6.088 -3.593 -22.837 1.00 93.62 285 TRP A O 1
ATOM 2201 N N . TRP A 1 286 ? 8.281 -3.225 -23.141 1.00 95.38 286 TRP A N 1
ATOM 2202 C CA . TRP A 1 286 ? 8.664 -3.389 -21.732 1.00 95.38 286 TRP A CA 1
ATOM 2203 C C . TRP A 1 286 ? 7.786 -2.616 -20.741 1.00 95.38 286 TRP A C 1
ATOM 2205 O O . TRP A 1 286 ? 7.369 -3.172 -19.732 1.00 95.38 286 TRP A O 1
ATOM 2215 N N . PHE A 1 287 ? 7.438 -1.364 -21.047 1.00 94.00 287 PHE A N 1
ATOM 2216 C CA . PHE A 1 287 ? 6.597 -0.549 -20.165 1.00 94.00 287 PHE A CA 1
ATOM 2217 C C . PHE A 1 287 ? 5.154 -1.041 -20.089 1.00 94.00 287 PHE A C 1
ATOM 2219 O O . PHE A 1 287 ? 4.536 -0.955 -19.030 1.00 94.00 287 PHE A O 1
ATOM 2226 N N . ARG A 1 288 ? 4.617 -1.593 -21.185 1.00 93.38 288 ARG A N 1
ATOM 2227 C CA . ARG A 1 288 ? 3.306 -2.243 -21.138 1.00 93.38 288 ARG A CA 1
ATOM 2228 C C . ARG A 1 288 ? 3.359 -3.505 -20.303 1.00 93.38 288 ARG A C 1
ATOM 2230 O O . ARG A 1 288 ? 2.434 -3.707 -19.537 1.00 93.38 288 ARG A O 1
ATOM 2237 N N . GLU A 1 289 ? 4.410 -4.308 -20.433 1.00 96.12 289 GLU A N 1
ATOM 2238 C CA . GLU A 1 289 ? 4.590 -5.495 -19.596 1.00 96.12 289 GLU A CA 1
ATOM 2239 C C . GLU A 1 289 ? 4.659 -5.108 -18.118 1.00 96.12 289 GLU A C 1
ATOM 2241 O O . GLU A 1 289 ? 3.861 -5.589 -17.326 1.00 96.12 289 GLU A O 1
ATOM 2246 N N . ALA A 1 290 ? 5.515 -4.151 -17.750 1.00 95.69 290 ALA A N 1
ATOM 2247 C CA . ALA A 1 290 ? 5.582 -3.637 -16.384 1.00 95.69 290 ALA A CA 1
ATOM 2248 C C . ALA A 1 290 ? 4.229 -3.121 -15.878 1.00 95.69 290 ALA A C 1
ATOM 2250 O O . ALA A 1 290 ? 3.804 -3.480 -14.782 1.00 95.69 290 ALA A O 1
ATOM 2251 N N . GLY A 1 291 ? 3.529 -2.327 -16.689 1.00 94.94 291 GLY A N 1
ATOM 2252 C CA . GLY A 1 291 ? 2.207 -1.815 -16.350 1.00 94.94 291 GLY A CA 1
ATOM 2253 C C . GLY A 1 291 ? 1.154 -2.903 -16.175 1.00 94.94 291 GLY A C 1
ATOM 2254 O O . GLY A 1 291 ? 0.361 -2.837 -15.243 1.00 94.94 291 GLY A O 1
ATOM 2255 N N . ASP A 1 292 ? 1.153 -3.909 -17.047 1.00 95.06 292 ASP A N 1
ATOM 2256 C CA . ASP A 1 292 ? 0.204 -5.020 -17.016 1.00 95.06 292 ASP A CA 1
ATOM 2257 C C . ASP A 1 292 ? 0.444 -5.888 -15.777 1.00 95.06 292 ASP A C 1
ATOM 2259 O O . ASP A 1 292 ? -0.493 -6.130 -15.017 1.00 95.06 292 ASP A O 1
ATOM 2263 N N . GLN A 1 293 ? 1.705 -6.239 -15.492 1.00 96.50 293 GLN A N 1
ATOM 2264 C CA . GLN A 1 293 ? 2.091 -7.003 -14.301 1.00 96.50 293 GLN A CA 1
ATOM 2265 C C . GLN A 1 293 ? 1.791 -6.252 -12.992 1.00 96.50 293 GLN A C 1
ATOM 2267 O O . GLN A 1 293 ? 1.506 -6.893 -11.978 1.00 96.50 293 GLN A O 1
ATOM 2272 N N . HIS A 1 294 ? 1.824 -4.916 -13.018 1.00 96.56 294 HIS A N 1
ATOM 2273 C CA . HIS A 1 294 ? 1.500 -4.052 -11.880 1.00 96.56 294 HIS A CA 1
ATOM 2274 C C . HIS A 1 294 ? 0.007 -3.696 -11.766 1.00 96.56 294 HIS A C 1
ATOM 2276 O O . HIS A 1 294 ? -0.428 -3.170 -10.746 1.00 96.56 294 HIS A O 1
ATOM 2282 N N . SER A 1 295 ? -0.795 -3.915 -12.808 1.00 94.19 295 SER A N 1
ATOM 2283 C CA . SER A 1 295 ? -2.176 -3.428 -12.840 1.00 94.19 295 SER A CA 1
ATOM 2284 C C . SER A 1 295 ? -3.059 -4.117 -11.799 1.00 94.19 295 SER A C 1
ATOM 2286 O O . SER A 1 295 ? -2.938 -5.317 -11.534 1.00 94.19 295 SER A O 1
ATOM 2288 N N . GLY A 1 296 ? -4.012 -3.370 -11.236 1.00 93.19 296 GLY A N 1
ATOM 2289 C CA . GLY A 1 296 ? -4.954 -3.940 -10.277 1.00 93.19 296 GLY A CA 1
ATOM 2290 C C . GLY A 1 296 ? -5.804 -5.055 -10.893 1.00 93.19 296 GLY A C 1
ATOM 2291 O O . GLY A 1 296 ? -6.117 -6.035 -10.221 1.00 93.19 296 GLY A O 1
ATOM 2292 N N . GLU A 1 297 ? -6.111 -4.953 -12.185 1.00 93.44 297 GLU A N 1
ATOM 2293 C CA . GLU A 1 297 ? -6.814 -5.961 -12.974 1.00 93.44 297 GLU A CA 1
ATOM 2294 C C . GLU A 1 297 ? -6.043 -7.282 -13.046 1.00 93.44 297 GLU A C 1
ATOM 2296 O O . GLU A 1 297 ? -6.643 -8.345 -12.871 1.00 93.44 297 GLU A O 1
ATOM 2301 N N . THR A 1 298 ? -4.724 -7.236 -13.245 1.00 95.12 298 THR A N 1
ATOM 2302 C CA . THR A 1 298 ? -3.883 -8.440 -13.239 1.00 95.12 298 THR A CA 1
ATOM 2303 C C . THR A 1 298 ? -3.903 -9.111 -11.877 1.00 95.12 298 THR A C 1
ATOM 2305 O O . THR A 1 298 ? -4.151 -10.313 -11.799 1.00 95.12 298 THR A O 1
ATOM 2308 N N . TYR A 1 299 ? -3.747 -8.349 -10.793 1.00 96.38 299 TYR A N 1
ATOM 2309 C CA . TYR A 1 299 ? -3.844 -8.901 -9.441 1.00 96.38 299 TYR A CA 1
ATOM 2310 C C . TYR A 1 299 ? -5.232 -9.504 -9.156 1.00 96.38 299 TYR A C 1
ATOM 2312 O O . TYR A 1 299 ? -5.324 -10.601 -8.604 1.00 96.38 299 TYR A O 1
ATOM 2320 N N . LEU A 1 300 ? -6.322 -8.842 -9.563 1.00 95.69 300 LEU A N 1
ATOM 2321 C CA . LEU A 1 300 ? -7.681 -9.384 -9.432 1.00 95.69 300 LEU A CA 1
ATOM 2322 C C . LEU A 1 300 ? -7.837 -10.700 -10.207 1.00 95.69 300 LEU A C 1
ATOM 2324 O O . LEU A 1 300 ? -8.285 -11.700 -9.642 1.00 95.69 300 LEU A O 1
ATOM 2328 N N . SER A 1 301 ? -7.393 -10.725 -11.465 1.00 94.88 301 SER A N 1
ATOM 2329 C CA . SER A 1 301 ? -7.417 -11.906 -12.333 1.00 94.88 301 SER A CA 1
ATOM 2330 C C . SER A 1 301 ? -6.613 -13.071 -11.746 1.00 94.88 301 SER A C 1
ATOM 2332 O O . SER A 1 301 ? -7.136 -14.182 -11.629 1.00 94.88 301 SER A O 1
ATOM 2334 N N . MET A 1 302 ? -5.381 -12.817 -11.283 1.00 93.56 302 MET A N 1
ATOM 2335 C CA . MET A 1 302 ? -4.508 -13.815 -10.647 1.00 93.56 302 MET A CA 1
ATOM 2336 C C . MET A 1 302 ? -5.168 -14.484 -9.440 1.00 93.56 302 MET A C 1
ATOM 2338 O O . MET A 1 302 ? -4.949 -15.669 -9.187 1.00 93.56 302 MET A O 1
ATOM 2342 N N . TYR A 1 303 ? -5.988 -13.743 -8.697 1.00 94.19 303 TYR A N 1
ATOM 2343 C CA . TYR A 1 303 ? -6.673 -14.254 -7.512 1.00 94.19 303 TYR A CA 1
ATOM 2344 C C . TYR A 1 303 ? -8.068 -14.809 -7.806 1.00 94.19 303 TYR A C 1
ATOM 2346 O O . TYR A 1 303 ? -8.729 -15.306 -6.892 1.00 94.19 303 TYR A O 1
ATOM 2354 N N . GLY A 1 304 ? -8.530 -14.755 -9.059 1.00 92.88 304 GLY A N 1
ATOM 2355 C CA . GLY A 1 304 ? -9.893 -15.130 -9.430 1.00 92.88 304 GLY A CA 1
ATOM 2356 C C . GLY A 1 304 ? -10.947 -14.222 -8.790 1.00 92.88 304 GLY A C 1
ATOM 2357 O O . GLY A 1 304 ? -12.047 -14.682 -8.485 1.00 92.88 304 GLY A O 1
ATOM 2358 N N . ALA A 1 305 ? -10.594 -12.960 -8.533 1.00 91.88 305 ALA A N 1
ATOM 2359 C CA . ALA A 1 305 ? -11.514 -11.940 -8.059 1.00 91.88 305 ALA A CA 1
ATOM 2360 C C . ALA A 1 305 ? -12.240 -11.310 -9.268 1.00 91.88 305 ALA A C 1
ATOM 2362 O O . ALA A 1 305 ? -11.572 -10.751 -10.139 1.00 91.88 305 ALA A O 1
ATOM 2363 N N . PRO A 1 306 ? -13.575 -11.443 -9.353 1.00 79.31 306 PRO A N 1
ATOM 2364 C CA . PRO A 1 306 ? -14.394 -10.846 -10.411 1.00 79.31 306 PRO A CA 1
ATOM 2365 C C . PRO A 1 306 ? -14.583 -9.335 -10.250 1.00 79.31 306 PRO A C 1
ATOM 2367 O O . PRO A 1 306 ? -14.424 -8.839 -9.109 1.00 79.31 306 PRO A O 1
#

InterPro domains:
  IPR002921 Fungal lipase-type domain [PF01764] (70-225)
  IPR029058 Alpha/Beta hydrolase fold [G3DSA:3.40.50.1820] (11-306)
  IPR029058 Alpha/Beta hydrolase fold [SSF53474] (29-229)
  IPR051218 Secreted Mono/Diacylglycerol Lipase [PTHR45856] (57-225)

pLDDT: mean 93.23, std 7.61, range [54.41, 98.81]

Organism: NCBI:txid2774151

Sequence (306 aa):
MKFQAVGAGDYTKQVGMTLAYIAYAEPQNIPVQLSYPHYAGGGAYRLRWLGVTAGNQVYVCQQPGVDQWVVAIRGSATDPLTEQFWIDWFVEDLTVLHQVPFPYGQQYNNGAMISWGTEQGLFDIAGMTDTRTGASLVEFLQQNVSFSPGSLVVTGHSLGGCLASAVAAYIYETIGRPSGHSSSAILPVTFAAPTAGDAAFANYVAGLFDGYPFRFENSLDIAPRGWTLSGLDWVLNSYQPAPQISDFFYGLVDSVWWMLYEGGFNYTQPGAGVVDQGTLVPEFWWFREAGDQHSGETYLSMYGAP

Radius of gyration: 18.34 Å; chains: 1; bounding box: 50×35×53 Å